Protein AF-A0A1Z4RXW1-F1 (afdb_monomer_lite)

pLDDT: mean 80.0, std 15.65, range [35.19, 96.5]

Foldseek 3Di:
DADQDDLVLLVVVLVVDPDWDALVRSCVVRVHDSVNSVVSLVVCPPQWDADPRNTIHGDHDPCLQPVDDPQDPVLLVLLVVLLVQLVVLVVVCVVCPPPSLQCSLLSNLVSLCCCQVVVSCSVPDSDSQVVCCVSPVDHPVSNVLSVLQNVLQVLLVVCCVVVVPPDGGRDSLLRNLLSPDDSVCSNVLLVVQCVVVVNDRHDSVSSNVSSVVVVVPPDPDPDPDPDFDWDQDPPPGTDGDDDDPPVRVVVLVVQCVVVVPPDSVVSVVVVVVVVVVVVD

Radius of gyration: 29.18 Å; chains: 1; bounding box: 85×45×70 Å

Structure (mmCIF, N/CA/C/O backbone):
data_AF-A0A1Z4RXW1-F1
#
_entry.id   AF-A0A1Z4RXW1-F1
#
loop_
_atom_site.group_PDB
_atom_site.id
_atom_site.type_symbol
_atom_site.label_atom_id
_atom_site.label_alt_id
_atom_site.label_comp_id
_atom_site.label_asym_id
_atom_site.label_entity_id
_atom_site.label_seq_id
_atom_site.pdbx_PDB_ins_code
_atom_site.Cartn_x
_atom_site.Cartn_y
_atom_site.Cartn_z
_atom_site.occupancy
_atom_site.B_iso_or_equiv
_atom_site.auth_seq_id
_atom_site.auth_comp_id
_atom_site.auth_asym_id
_atom_site.auth_atom_id
_atom_site.pdbx_PDB_model_num
ATOM 1 N N . MET A 1 1 ? 23.850 -4.719 -43.482 1.00 44.78 1 MET A N 1
ATOM 2 C CA . MET A 1 1 ? 23.608 -3.503 -42.685 1.00 44.78 1 MET A CA 1
ATOM 3 C C . MET A 1 1 ? 22.764 -3.967 -41.513 1.00 44.78 1 MET A C 1
ATOM 5 O O . MET A 1 1 ? 21.667 -4.429 -41.771 1.00 44.78 1 MET A O 1
ATOM 9 N N . ASN A 1 2 ? 23.298 -4.014 -40.289 1.00 48.56 2 ASN A N 1
ATOM 10 C CA . ASN A 1 2 ? 22.475 -4.364 -39.126 1.00 48.56 2 ASN A CA 1
ATOM 11 C C . ASN A 1 2 ? 21.703 -3.109 -38.731 1.00 48.56 2 ASN A C 1
ATOM 13 O O . ASN A 1 2 ? 22.268 -2.206 -38.116 1.00 48.56 2 ASN A O 1
ATOM 17 N N . THR A 1 3 ? 20.456 -3.029 -39.173 1.00 56.97 3 THR A N 1
ATOM 18 C CA . THR A 1 3 ? 19.519 -1.994 -38.750 1.00 56.97 3 THR A CA 1
ATOM 19 C C . THR A 1 3 ? 19.153 -2.294 -37.301 1.00 56.97 3 THR A C 1
ATOM 21 O O . THR A 1 3 ? 18.525 -3.312 -37.026 1.00 56.97 3 THR A O 1
ATOM 24 N N . ILE A 1 4 ? 19.621 -1.463 -36.367 1.00 76.06 4 ILE A N 1
ATOM 25 C CA . ILE A 1 4 ? 19.270 -1.605 -34.952 1.00 76.06 4 ILE A CA 1
ATOM 26 C C . ILE A 1 4 ? 17.819 -1.161 -34.802 1.00 76.06 4 ILE A C 1
ATOM 28 O O . ILE A 1 4 ? 17.530 0.021 -34.987 1.00 76.06 4 ILE A O 1
ATOM 32 N N . ILE A 1 5 ? 16.928 -2.094 -34.476 1.00 84.88 5 ILE A N 1
ATOM 33 C CA . ILE A 1 5 ? 15.503 -1.799 -34.293 1.00 84.88 5 ILE A CA 1
ATOM 34 C C . ILE A 1 5 ? 15.234 -1.264 -32.885 1.00 84.88 5 ILE A C 1
ATOM 36 O O . ILE A 1 5 ? 15.769 -1.752 -31.882 1.00 84.88 5 ILE A O 1
ATOM 40 N N . SER A 1 6 ? 14.402 -0.234 -32.812 1.00 82.56 6 SER A N 1
ATOM 41 C CA . SER A 1 6 ? 13.919 0.362 -31.573 1.00 82.56 6 SER A CA 1
ATOM 42 C C . SER A 1 6 ? 12.861 -0.517 -30.905 1.00 82.56 6 SER A C 1
ATOM 44 O O . SER A 1 6 ? 12.219 -1.373 -31.519 1.00 82.56 6 SER A O 1
ATOM 46 N N . ILE A 1 7 ? 12.666 -0.299 -29.607 1.00 82.00 7 ILE A N 1
ATOM 47 C CA . ILE A 1 7 ? 11.621 -0.986 -28.847 1.00 82.00 7 ILE A CA 1
ATOM 48 C C . ILE A 1 7 ? 10.217 -0.515 -29.279 1.00 82.00 7 ILE A C 1
ATOM 50 O O . ILE A 1 7 ? 9.267 -1.300 -29.246 1.00 82.00 7 ILE A O 1
ATOM 54 N N . GLU A 1 8 ? 10.100 0.729 -29.753 1.00 80.12 8 GLU A N 1
ATOM 55 C CA . GLU A 1 8 ? 8.880 1.321 -30.308 1.00 80.12 8 GLU A CA 1
ATOM 56 C C . GLU A 1 8 ? 8.436 0.628 -31.589 1.00 80.12 8 GLU A C 1
ATOM 58 O O . GLU A 1 8 ? 7.252 0.339 -31.734 1.00 80.12 8 GLU A O 1
ATOM 63 N N . GLU A 1 9 ? 9.367 0.324 -32.495 1.00 85.31 9 GLU A N 1
ATOM 64 C CA . GLU A 1 9 ? 9.052 -0.381 -33.741 1.00 85.31 9 GLU A CA 1
ATOM 65 C C . GLU A 1 9 ? 8.467 -1.766 -33.452 1.00 85.31 9 GLU A C 1
ATOM 67 O O . GLU A 1 9 ? 7.434 -2.130 -34.011 1.00 85.31 9 GLU A O 1
ATOM 72 N N . VAL A 1 10 ? 9.054 -2.510 -32.508 1.00 87.62 10 VAL A N 1
ATOM 73 C CA . VAL A 1 10 ? 8.530 -3.822 -32.088 1.00 87.62 10 VAL A CA 1
ATOM 74 C C . VAL A 1 10 ? 7.140 -3.695 -31.470 1.00 87.62 10 VAL A C 1
ATOM 76 O O . VAL A 1 10 ? 6.256 -4.502 -31.759 1.00 87.62 10 VAL A O 1
ATOM 79 N N . TYR A 1 11 ? 6.921 -2.679 -30.634 1.00 85.19 11 TYR A N 1
ATOM 80 C CA . TYR A 1 11 ? 5.612 -2.443 -30.040 1.00 85.19 11 TYR A CA 1
ATOM 81 C C . TYR A 1 11 ? 4.560 -2.050 -31.080 1.00 85.19 11 TYR A C 1
ATOM 83 O O . TYR A 1 11 ? 3.466 -2.603 -31.055 1.00 85.19 11 TYR A O 1
ATOM 91 N N . GLN A 1 12 ? 4.870 -1.131 -31.998 1.00 85.12 12 GLN A N 1
ATOM 92 C CA . GLN A 1 12 ? 3.932 -0.705 -33.038 1.00 85.12 12 GLN A CA 1
ATOM 93 C C . GLN A 1 12 ? 3.524 -1.871 -33.935 1.00 85.12 12 GLN A C 1
ATOM 95 O O . GLN A 1 12 ? 2.351 -1.986 -34.281 1.00 85.12 12 GLN A O 1
ATOM 100 N N . GLN A 1 13 ? 4.459 -2.768 -34.265 1.00 90.12 13 GLN A N 1
ATOM 101 C CA . GLN A 1 13 ? 4.115 -3.989 -34.992 1.00 90.12 13 GLN A CA 1
ATOM 102 C C . GLN A 1 13 ? 3.172 -4.868 -34.175 1.00 90.12 13 GLN A C 1
ATOM 104 O O . GLN A 1 13 ? 2.115 -5.261 -34.657 1.00 90.12 13 GLN A O 1
ATOM 109 N N . LEU A 1 14 ? 3.480 -5.111 -32.901 1.00 88.50 14 LEU A N 1
ATOM 110 C CA . LEU A 1 14 ? 2.578 -5.863 -32.032 1.00 88.50 14 LEU A CA 1
ATOM 111 C C . LEU A 1 14 ? 1.201 -5.203 -31.872 1.00 88.50 14 LEU A C 1
ATOM 113 O O . LEU A 1 14 ? 0.230 -5.911 -31.634 1.00 88.50 14 LEU A O 1
ATOM 117 N N . GLU A 1 15 ? 1.095 -3.877 -31.973 1.00 85.75 15 GLU A N 1
ATOM 118 C CA . GLU A 1 15 ? -0.171 -3.141 -31.838 1.00 85.75 15 GLU A CA 1
ATOM 119 C C . GLU A 1 15 ? -1.063 -3.328 -33.069 1.00 85.75 15 GLU A C 1
ATOM 121 O O . GLU A 1 15 ? -2.287 -3.402 -32.954 1.00 85.75 15 GLU A O 1
ATOM 126 N N . GLN A 1 16 ? -0.448 -3.475 -34.243 1.00 85.75 16 GLN A N 1
ATOM 127 C CA . GLN A 1 16 ? -1.143 -3.787 -35.492 1.00 85.75 16 GLN A CA 1
ATOM 128 C C . GLN A 1 16 ? -1.672 -5.232 -35.519 1.00 85.75 16 GLN A C 1
ATOM 130 O O . GLN A 1 16 ? -2.650 -5.520 -36.214 1.00 85.75 16 GLN A O 1
ATOM 135 N N . HIS A 1 17 ? -1.084 -6.134 -34.727 1.00 84.00 17 HIS A N 1
ATOM 136 C CA . HIS A 1 17 ? -1.502 -7.530 -34.615 1.00 84.00 17 HIS A CA 1
ATOM 137 C C . HIS A 1 17 ? -2.385 -7.771 -33.377 1.00 84.00 17 HIS A C 1
ATOM 139 O O . HIS A 1 17 ? -1.935 -7.784 -32.237 1.00 84.00 17 HIS A O 1
ATOM 145 N N . SER A 1 18 ? -3.673 -8.055 -33.597 1.00 72.62 18 SER A N 1
ATOM 146 C CA . SER A 1 18 ? -4.617 -8.375 -32.506 1.00 72.62 18 SER A CA 1
ATOM 147 C C . SER A 1 18 ? -4.444 -9.785 -31.908 1.00 72.62 18 SER A C 1
ATOM 149 O O . SER A 1 18 ? -5.009 -10.087 -30.852 1.00 72.62 18 SER A O 1
ATOM 151 N N . SER A 1 19 ? -3.658 -10.651 -32.556 1.00 86.88 19 SER A N 1
ATOM 152 C CA . SER A 1 19 ? -3.374 -12.037 -32.159 1.00 86.88 19 SER A CA 1
ATOM 153 C C . SER A 1 19 ? -1.891 -12.262 -31.838 1.00 86.88 19 SER A C 1
ATOM 155 O O . SER A 1 19 ? -1.062 -11.376 -32.016 1.00 86.88 19 SER A O 1
ATOM 157 N N . TYR A 1 20 ? -1.555 -13.458 -31.345 1.00 91.44 20 TYR A N 1
ATOM 158 C CA . TYR A 1 20 ? -0.163 -13.883 -31.168 1.00 91.44 20 TYR A CA 1
ATOM 159 C C . TYR A 1 20 ? 0.587 -13.885 -32.509 1.00 91.44 20 TYR A C 1
ATOM 161 O O . TYR A 1 20 ? 0.022 -14.296 -33.521 1.00 91.44 20 TYR A O 1
ATOM 169 N N . ILE A 1 21 ? 1.841 -13.430 -32.490 1.00 93.00 21 ILE A N 1
ATOM 170 C CA . ILE A 1 21 ? 2.765 -13.425 -33.629 1.00 93.00 21 ILE A CA 1
ATOM 171 C C . ILE A 1 21 ? 4.079 -14.106 -33.234 1.00 93.00 21 ILE A C 1
ATOM 173 O O . ILE A 1 21 ? 4.579 -13.930 -32.118 1.00 93.00 21 ILE A O 1
ATOM 177 N N . SER A 1 22 ? 4.644 -14.915 -34.127 1.00 93.31 22 SER A N 1
ATOM 178 C CA . SER A 1 22 ? 5.902 -15.612 -33.840 1.00 93.31 22 SER A CA 1
ATOM 179 C C . SER A 1 22 ? 7.095 -14.649 -33.864 1.00 93.31 22 SER A C 1
ATOM 181 O O . SER A 1 22 ? 7.122 -13.672 -34.614 1.00 93.31 22 SER A O 1
ATOM 183 N N . VAL A 1 23 ? 8.134 -14.934 -33.072 1.00 91.94 23 VAL A N 1
ATOM 184 C CA . VAL A 1 23 ? 9.341 -14.087 -33.046 1.00 91.94 23 VAL A CA 1
ATOM 185 C C . VAL A 1 23 ? 10.082 -14.051 -34.389 1.00 91.94 23 VAL A C 1
ATOM 187 O O . VAL A 1 23 ? 10.738 -13.064 -34.713 1.00 91.94 23 VAL A O 1
ATOM 190 N N . VAL A 1 24 ? 9.970 -15.123 -35.180 1.00 91.88 24 VAL A N 1
ATOM 191 C CA . VAL A 1 24 ? 10.566 -15.220 -36.519 1.00 91.88 24 VAL A CA 1
ATOM 192 C C . VAL A 1 24 ? 9.815 -14.326 -37.501 1.00 91.88 24 VAL A C 1
ATOM 194 O O . VAL A 1 24 ? 10.441 -13.621 -38.283 1.00 91.88 24 VAL A O 1
ATOM 197 N N . GLU A 1 25 ? 8.486 -14.305 -37.423 1.00 91.50 25 GLU A N 1
ATOM 198 C CA . GLU A 1 25 ? 7.648 -13.439 -38.252 1.00 91.50 25 GLU A CA 1
ATOM 199 C C . GLU A 1 25 ? 7.877 -11.958 -37.928 1.00 91.50 25 GLU A C 1
ATOM 201 O O . GLU A 1 25 ? 8.097 -11.164 -38.838 1.00 91.50 25 GLU A O 1
ATOM 206 N N . LEU A 1 26 ? 7.970 -11.599 -36.641 1.00 91.31 26 LEU A N 1
ATOM 207 C CA . LEU A 1 26 ? 8.378 -10.251 -36.226 1.00 91.31 26 LEU A CA 1
ATOM 208 C C . LEU A 1 26 ? 9.762 -9.869 -36.767 1.00 91.31 26 LEU A C 1
ATOM 210 O O . LEU A 1 26 ? 9.945 -8.750 -37.236 1.00 91.31 26 LEU A O 1
ATOM 214 N N . ALA A 1 27 ? 10.729 -10.789 -36.726 1.00 92.19 27 ALA A N 1
ATOM 215 C CA . ALA A 1 27 ? 12.068 -10.555 -37.262 1.00 92.19 27 ALA A CA 1
ATOM 216 C C . ALA A 1 27 ? 12.062 -10.318 -38.779 1.00 92.19 27 ALA A C 1
ATOM 218 O O . ALA A 1 27 ? 12.801 -9.465 -39.266 1.00 92.19 27 ALA A O 1
ATOM 219 N N . MET A 1 28 ? 11.203 -11.030 -39.516 1.00 91.75 28 MET A N 1
ATOM 220 C CA . MET A 1 28 ? 11.027 -10.828 -40.955 1.00 91.75 28 MET A CA 1
ATOM 221 C C . MET A 1 28 ? 10.384 -9.476 -41.277 1.00 91.75 28 MET A C 1
ATOM 223 O O . MET A 1 28 ? 10.859 -8.796 -42.179 1.00 91.75 28 MET A O 1
ATOM 227 N N . ILE A 1 29 ? 9.339 -9.079 -40.542 1.00 91.56 29 ILE A N 1
ATOM 228 C CA . ILE A 1 29 ? 8.635 -7.800 -40.750 1.00 91.56 29 ILE A CA 1
ATOM 229 C C . ILE A 1 29 ? 9.547 -6.608 -40.444 1.00 91.56 29 ILE A C 1
ATOM 231 O O . ILE A 1 29 ? 9.543 -5.619 -41.168 1.00 91.56 29 ILE A O 1
ATOM 235 N N . LEU A 1 30 ? 10.326 -6.706 -39.367 1.00 90.00 30 LEU A N 1
ATOM 236 C CA . LEU A 1 30 ? 11.207 -5.639 -38.892 1.00 90.00 30 LEU A CA 1
ATOM 237 C C . LEU A 1 30 ? 12.584 -5.632 -39.570 1.00 90.00 30 LEU A C 1
ATOM 239 O O . LEU A 1 30 ? 13.435 -4.832 -39.193 1.00 90.00 30 LEU A O 1
ATOM 243 N N . GLU A 1 31 ? 12.820 -6.542 -40.522 1.00 91.75 31 GLU A N 1
ATOM 244 C CA . GLU A 1 31 ? 14.108 -6.726 -41.203 1.00 91.75 31 GLU A CA 1
ATOM 245 C C . GLU A 1 31 ? 15.303 -6.814 -40.226 1.00 91.75 31 GLU A C 1
ATOM 247 O O . GLU A 1 31 ? 16.395 -6.299 -40.478 1.00 91.75 31 GLU A O 1
ATOM 252 N N . ALA A 1 32 ? 15.095 -7.486 -39.089 1.00 89.62 32 ALA A N 1
ATOM 253 C CA . ALA A 1 32 ? 16.036 -7.554 -37.975 1.00 89.62 32 ALA A CA 1
ATOM 254 C C . ALA A 1 32 ? 16.386 -8.998 -37.598 1.00 89.62 32 ALA A C 1
ATOM 256 O O . ALA A 1 32 ? 15.739 -9.963 -38.005 1.00 89.62 32 ALA A O 1
ATOM 257 N N . SER A 1 33 ? 17.429 -9.177 -36.784 1.00 91.06 33 SER A N 1
ATOM 258 C CA . SER A 1 33 ? 17.781 -10.514 -36.297 1.00 91.06 33 SER A CA 1
ATOM 259 C C . SER A 1 33 ? 16.802 -10.999 -35.218 1.00 91.06 33 SER A C 1
ATOM 261 O O . SER A 1 33 ? 16.355 -10.226 -34.372 1.00 91.06 33 SER A O 1
ATOM 263 N N . VAL A 1 34 ? 16.523 -12.309 -35.179 1.00 90.31 34 VAL A N 1
ATOM 264 C CA . VAL A 1 34 ? 15.667 -12.926 -34.139 1.00 90.31 34 VAL A CA 1
ATOM 265 C C . VAL A 1 34 ? 16.189 -12.627 -32.730 1.00 90.31 34 VAL A C 1
ATOM 267 O O . VAL A 1 34 ? 15.409 -12.384 -31.812 1.00 90.31 34 VAL A O 1
ATOM 270 N N . SER A 1 35 ? 17.512 -12.621 -32.555 1.00 86.56 35 SER A N 1
ATOM 271 C CA . SER A 1 35 ? 18.161 -12.293 -31.283 1.00 86.56 35 SER A CA 1
ATOM 272 C C . SER A 1 35 ? 17.857 -10.865 -30.836 1.00 86.56 35 SER A C 1
ATOM 274 O O . SER A 1 35 ? 17.560 -10.636 -29.666 1.00 86.56 35 SER A O 1
ATOM 276 N N . GLU A 1 36 ? 17.889 -9.918 -31.770 1.00 85.69 36 GLU A N 1
ATOM 277 C CA . GLU A 1 36 ? 17.615 -8.511 -31.501 1.00 85.69 36 GLU A CA 1
ATOM 278 C C . GLU A 1 36 ? 16.136 -8.272 -31.196 1.00 85.69 36 GLU A C 1
ATOM 280 O O . GLU A 1 36 ? 15.809 -7.624 -30.206 1.00 85.69 36 GLU A O 1
ATOM 285 N N . VAL A 1 37 ? 15.231 -8.902 -31.944 1.00 89.69 37 VAL A N 1
ATOM 286 C CA . VAL A 1 37 ? 13.786 -8.850 -31.674 1.00 89.69 37 VAL A CA 1
ATOM 287 C C . VAL A 1 37 ? 13.473 -9.441 -30.296 1.00 89.69 37 VAL A C 1
ATOM 289 O O . VAL A 1 37 ? 12.742 -8.834 -29.518 1.00 89.69 37 VAL A O 1
ATOM 292 N N . ARG A 1 38 ? 14.079 -10.582 -29.931 1.00 89.19 38 ARG A N 1
ATOM 293 C CA . ARG A 1 38 ? 13.947 -11.165 -28.581 1.00 89.19 38 ARG A CA 1
ATOM 294 C C . ARG A 1 38 ? 14.443 -10.226 -27.494 1.00 89.19 38 ARG A C 1
ATOM 296 O O . ARG A 1 38 ? 13.811 -10.131 -26.445 1.00 89.19 38 ARG A O 1
ATOM 303 N N . GLN A 1 39 ? 15.565 -9.551 -27.726 1.00 83.19 39 GLN A N 1
ATOM 304 C CA . GLN A 1 39 ? 16.079 -8.570 -26.785 1.00 83.19 39 GLN A CA 1
ATOM 305 C C . GLN A 1 39 ? 15.052 -7.451 -26.560 1.00 83.19 39 GLN A C 1
ATOM 307 O O . GLN A 1 39 ? 14.695 -7.187 -25.413 1.00 83.19 39 GLN A O 1
ATOM 312 N N . ARG A 1 40 ? 14.498 -6.865 -27.628 1.00 87.06 40 ARG A N 1
ATOM 313 C CA . ARG A 1 40 ? 13.482 -5.803 -27.521 1.00 87.06 40 ARG A CA 1
ATOM 314 C C . ARG A 1 40 ? 12.169 -6.284 -26.902 1.00 87.06 40 ARG A C 1
ATOM 316 O O . ARG A 1 40 ? 11.601 -5.585 -26.070 1.00 87.06 40 ARG A O 1
ATOM 323 N N . LEU A 1 41 ? 11.715 -7.497 -27.220 1.00 86.50 41 LEU A N 1
ATOM 324 C CA . LEU A 1 41 ? 10.546 -8.124 -26.585 1.00 86.50 41 LEU A CA 1
ATOM 325 C C . LEU A 1 41 ? 10.746 -8.322 -25.075 1.00 86.50 41 LEU A C 1
ATOM 327 O O . LEU A 1 41 ? 9.840 -8.054 -24.289 1.00 86.50 41 LEU A O 1
ATOM 331 N N . ASN A 1 42 ? 11.944 -8.727 -24.648 1.00 82.12 42 ASN A N 1
ATOM 332 C CA . ASN A 1 42 ? 12.276 -8.809 -23.225 1.00 82.12 42 ASN A CA 1
ATOM 333 C C . ASN A 1 42 ? 12.319 -7.417 -22.578 1.00 82.12 42 ASN A C 1
ATOM 335 O O . ASN A 1 42 ? 11.844 -7.243 -21.456 1.00 82.12 42 ASN A O 1
ATOM 339 N N . GLU A 1 43 ? 12.835 -6.412 -23.290 1.00 77.88 43 GLU A N 1
ATOM 340 C CA . GLU A 1 43 ? 12.820 -5.022 -22.836 1.00 77.88 43 GLU A CA 1
ATOM 341 C C . GLU A 1 43 ? 11.384 -4.470 -22.701 1.00 77.88 43 GLU A C 1
ATOM 343 O O . GLU A 1 43 ? 11.152 -3.631 -21.826 1.00 77.88 43 GLU A O 1
ATOM 348 N N . LEU A 1 44 ? 10.416 -4.943 -23.499 1.00 77.88 44 LEU A N 1
ATOM 349 C CA . LEU A 1 44 ? 8.993 -4.575 -23.386 1.00 77.88 44 LEU A CA 1
ATOM 350 C C . LEU A 1 44 ? 8.341 -5.103 -22.097 1.00 77.88 44 LEU A C 1
ATOM 352 O O . LEU A 1 44 ? 7.338 -4.546 -21.636 1.00 77.88 44 LEU A O 1
ATOM 356 N N . GLY A 1 45 ? 8.922 -6.132 -21.476 1.00 79.25 45 GLY A N 1
ATOM 357 C CA . GLY A 1 45 ? 8.524 -6.645 -20.167 1.00 79.25 45 GLY A CA 1
ATOM 358 C C . GLY A 1 45 ? 7.029 -6.960 -20.085 1.00 79.25 45 GLY A C 1
ATOM 359 O O . GLY A 1 45 ? 6.496 -7.722 -20.882 1.00 79.25 45 GLY A O 1
ATOM 360 N N . ASN A 1 46 ? 6.331 -6.338 -19.131 1.00 73.69 46 ASN A N 1
ATOM 361 C CA . ASN A 1 46 ? 4.907 -6.592 -18.878 1.00 73.69 46 ASN A CA 1
ATOM 362 C C . ASN A 1 46 ? 3.964 -6.077 -19.980 1.00 73.69 46 ASN A C 1
ATOM 364 O O . ASN A 1 46 ? 2.763 -6.343 -19.910 1.00 73.69 46 ASN A O 1
ATOM 368 N N . CYS A 1 47 ? 4.464 -5.325 -20.967 1.00 74.56 47 CYS A N 1
ATOM 369 C CA . CYS A 1 47 ? 3.644 -4.902 -22.101 1.00 74.56 47 CYS A CA 1
ATOM 370 C C . CYS A 1 47 ? 3.302 -6.095 -22.998 1.00 74.56 47 CYS A C 1
ATOM 372 O O . CYS A 1 47 ? 2.255 -6.097 -23.636 1.00 74.56 47 CYS A O 1
ATOM 374 N N . VAL A 1 48 ? 4.136 -7.136 -23.007 1.00 85.88 48 VAL A N 1
ATOM 375 C CA . VAL A 1 48 ? 3.979 -8.305 -23.873 1.00 85.88 48 VAL A CA 1
ATOM 376 C C . VAL A 1 48 ? 3.807 -9.584 -23.059 1.00 85.88 48 VAL A C 1
ATOM 378 O O . VAL A 1 48 ? 4.226 -9.685 -21.908 1.00 85.88 48 VAL A O 1
ATOM 381 N N . THR A 1 49 ? 3.172 -10.592 -23.649 1.00 90.38 49 THR A N 1
ATOM 382 C CA . THR A 1 49 ? 3.120 -11.946 -23.085 1.00 90.38 49 THR A CA 1
ATOM 383 C C . THR A 1 49 ? 3.566 -12.962 -24.118 1.00 90.38 49 THR A C 1
ATOM 385 O O . THR A 1 49 ? 3.305 -12.781 -25.307 1.00 90.38 49 THR A O 1
ATOM 388 N N . ARG A 1 50 ? 4.198 -14.037 -23.644 1.00 93.25 50 ARG A N 1
ATOM 389 C CA . ARG A 1 50 ? 4.688 -15.151 -24.454 1.00 93.25 50 ARG A CA 1
ATOM 390 C C . ARG A 1 50 ? 3.883 -16.415 -24.161 1.00 93.25 50 ARG A C 1
ATOM 392 O O . ARG A 1 50 ? 3.660 -16.726 -22.991 1.00 93.25 50 ARG A O 1
ATOM 399 N N . ASN A 1 51 ? 3.465 -17.137 -25.197 1.00 89.75 51 ASN A N 1
ATOM 400 C CA . ASN A 1 51 ? 2.808 -18.440 -25.056 1.00 89.75 51 ASN A CA 1
ATOM 401 C C . ASN A 1 51 ? 3.805 -19.620 -25.131 1.00 89.75 51 ASN A C 1
ATOM 403 O O . ASN A 1 51 ? 5.022 -19.433 -25.158 1.00 89.75 51 ASN A O 1
ATOM 407 N N . GLU A 1 52 ? 3.288 -20.850 -25.141 1.00 87.75 52 GLU A N 1
ATOM 408 C CA . GLU A 1 52 ? 4.092 -22.082 -25.193 1.00 87.75 52 GLU A CA 1
ATOM 409 C C . GLU A 1 52 ? 4.797 -22.304 -26.544 1.00 87.75 52 GLU A C 1
ATOM 411 O O . GLU A 1 52 ? 5.780 -23.039 -26.603 1.00 87.75 52 GLU A O 1
ATOM 416 N N . HIS A 1 53 ? 4.348 -21.631 -27.607 1.00 87.19 53 HIS A N 1
ATOM 417 C CA . HIS A 1 53 ? 4.879 -21.747 -28.969 1.00 87.19 53 HIS A CA 1
ATOM 418 C C . HIS A 1 53 ? 5.899 -20.644 -29.317 1.00 87.19 53 HIS A C 1
ATOM 420 O O . HIS A 1 53 ? 6.241 -20.470 -30.482 1.00 87.19 53 HIS A O 1
ATOM 426 N N . ASP A 1 54 ? 6.405 -19.908 -28.317 1.00 87.00 54 ASP A N 1
ATOM 427 C CA . ASP A 1 54 ? 7.305 -18.750 -28.494 1.00 87.00 54 ASP A CA 1
ATOM 428 C C . ASP A 1 54 ? 6.692 -17.617 -29.341 1.00 87.00 54 ASP A C 1
ATOM 430 O O . ASP A 1 54 ? 7.389 -16.845 -30.004 1.00 87.00 54 ASP A O 1
ATOM 434 N N . GLU A 1 55 ? 5.367 -17.498 -29.287 1.00 92.69 55 GLU A N 1
ATOM 435 C CA . GLU A 1 55 ? 4.625 -16.411 -29.906 1.00 92.69 55 GLU A CA 1
ATOM 436 C C . GLU A 1 55 ? 4.306 -15.341 -28.866 1.00 92.69 55 GLU A C 1
ATOM 438 O O . GLU A 1 55 ? 4.050 -15.620 -27.687 1.00 92.69 55 GLU A O 1
ATOM 443 N N . TRP A 1 56 ? 4.297 -14.098 -29.326 1.00 92.88 56 TRP A N 1
ATOM 444 C CA . TRP A 1 56 ? 4.198 -12.909 -28.502 1.00 92.88 56 TRP A CA 1
ATOM 445 C C . TRP A 1 56 ? 2.952 -12.120 -28.881 1.00 92.88 56 TRP A C 1
ATOM 447 O O . TRP A 1 56 ? 2.558 -12.084 -30.041 1.00 92.88 56 TRP A O 1
ATOM 457 N N . ARG A 1 57 ? 2.312 -11.484 -27.903 1.00 90.94 57 ARG A N 1
ATOM 458 C CA . ARG A 1 57 ? 1.250 -10.501 -28.155 1.00 90.94 57 ARG A CA 1
ATOM 459 C C . ARG A 1 57 ? 1.320 -9.359 -27.162 1.00 90.94 57 ARG A C 1
ATOM 461 O O . ARG A 1 57 ? 1.834 -9.532 -26.051 1.00 90.94 57 ARG A O 1
ATOM 468 N N . LEU A 1 58 ? 0.709 -8.241 -27.527 1.00 87.25 58 LEU A N 1
ATOM 469 C CA . LEU A 1 58 ? 0.480 -7.129 -26.618 1.00 87.25 58 LEU A CA 1
ATOM 470 C C . LEU A 1 58 ? -0.589 -7.454 -25.569 1.00 87.25 58 LEU A C 1
ATOM 472 O O . LEU A 1 58 ? -1.644 -8.011 -25.869 1.00 87.25 58 LEU A O 1
ATOM 476 N N . VAL A 1 59 ? -0.300 -7.106 -24.315 1.00 84.00 59 VAL A N 1
ATOM 477 C CA . VAL A 1 59 ? -1.216 -7.235 -23.164 1.00 84.00 59 VAL A CA 1
ATOM 478 C C . VAL A 1 59 ? -1.308 -5.934 -22.362 1.00 84.00 59 VAL A C 1
ATOM 480 O O . VAL A 1 59 ? -2.256 -5.746 -21.602 1.00 84.00 59 VAL A O 1
ATOM 483 N N . GLY A 1 60 ? -0.357 -5.015 -22.536 1.00 67.50 60 GLY A N 1
ATOM 484 C CA . GLY A 1 60 ? -0.329 -3.721 -21.859 1.00 67.50 60 GLY A CA 1
ATOM 485 C C . GLY A 1 60 ? 0.138 -2.602 -22.783 1.00 67.50 60 GLY A C 1
ATOM 486 O O . GLY A 1 60 ? 0.811 -2.849 -23.772 1.00 67.50 60 GLY A O 1
ATOM 487 N N . CYS A 1 61 ? -0.224 -1.365 -22.456 1.00 59.47 61 CYS A N 1
ATOM 488 C CA . CYS A 1 61 ? 0.119 -0.197 -23.264 1.00 59.47 61 CYS A CA 1
ATOM 489 C C . CYS A 1 61 ? 1.584 0.251 -23.049 1.00 59.47 61 CYS A C 1
ATOM 491 O O . CYS A 1 61 ? 2.035 0.285 -21.900 1.00 59.47 61 CYS A O 1
ATOM 493 N N . LEU A 1 62 ? 2.294 0.673 -24.112 1.00 56.31 62 LEU A N 1
ATOM 494 C CA . LEU A 1 62 ? 3.687 1.187 -24.072 1.00 56.31 62 LEU A CA 1
ATOM 495 C C . LEU A 1 62 ? 3.850 2.484 -23.266 1.00 56.31 62 LEU A C 1
ATOM 497 O O . LEU A 1 62 ? 4.966 2.963 -23.068 1.00 56.31 62 LEU A O 1
ATOM 501 N N . VAL A 1 63 ? 2.748 3.046 -22.765 1.00 51.28 63 VAL A N 1
ATOM 502 C CA . VAL A 1 63 ? 2.693 4.273 -21.952 1.00 51.28 63 VAL A CA 1
ATOM 503 C C . VAL A 1 63 ? 3.621 4.229 -20.722 1.00 51.28 63 VAL A C 1
ATOM 505 O O . VAL A 1 63 ? 3.909 5.261 -20.128 1.00 51.28 63 VAL A O 1
ATOM 508 N N . GLN A 1 64 ? 4.156 3.069 -20.323 1.00 49.94 64 GLN A N 1
ATOM 509 C CA . GLN A 1 64 ? 5.063 2.984 -19.173 1.00 49.94 64 GLN A CA 1
ATOM 510 C C . GLN A 1 64 ? 6.556 3.185 -19.465 1.00 49.94 64 GLN A C 1
ATOM 512 O O . GLN A 1 64 ? 7.268 3.461 -18.505 1.00 49.94 64 GLN A O 1
ATOM 517 N N . LYS A 1 65 ? 7.050 3.080 -20.709 1.00 47.03 65 LYS A N 1
ATOM 518 C CA . LYS A 1 65 ? 8.506 3.166 -20.975 1.00 47.03 65 LYS A CA 1
ATOM 519 C C . LYS A 1 65 ? 8.958 4.407 -21.761 1.00 47.03 65 LYS A C 1
ATOM 521 O O . LYS A 1 65 ? 10.078 4.846 -21.537 1.00 47.03 65 LYS A O 1
ATOM 526 N N . LEU A 1 66 ? 8.099 5.008 -22.594 1.00 44.75 66 LEU A N 1
ATOM 527 C CA . LEU A 1 66 ? 8.434 6.222 -23.370 1.00 44.75 66 LEU A CA 1
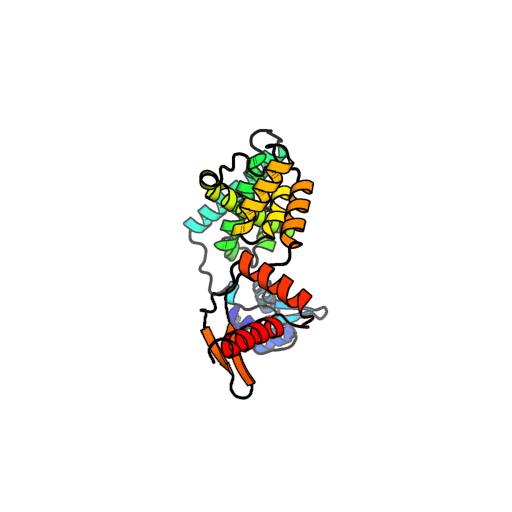ATOM 528 C C . LEU A 1 66 ? 8.067 7.551 -22.714 1.00 44.75 66 LEU A C 1
ATOM 530 O O . LEU A 1 66 ? 8.738 8.545 -22.961 1.00 44.75 66 LEU A O 1
ATOM 534 N N . GLU A 1 67 ? 7.000 7.609 -21.916 1.00 51.22 67 GLU A N 1
ATOM 535 C CA . GLU A 1 67 ? 6.544 8.881 -21.324 1.00 51.22 67 GLU A CA 1
ATOM 536 C C . GLU A 1 67 ? 7.241 9.219 -20.001 1.00 51.22 67 GLU A C 1
ATOM 538 O O . GLU A 1 67 ? 7.080 10.311 -19.455 1.00 51.22 67 GLU A O 1
ATOM 543 N N . LEU A 1 68 ? 8.007 8.281 -19.451 1.00 58.44 68 LEU A N 1
ATOM 544 C CA . LEU A 1 68 ? 8.715 8.476 -18.200 1.00 58.44 68 LEU A CA 1
ATOM 545 C C . LEU A 1 68 ? 10.152 8.880 -18.499 1.00 58.44 68 LEU A C 1
ATOM 547 O O . LEU A 1 68 ? 10.982 8.037 -18.828 1.00 58.44 68 LEU A O 1
ATOM 551 N N . SER A 1 69 ? 10.438 10.174 -18.340 1.00 65.56 69 SER A N 1
ATOM 552 C CA . SER A 1 69 ? 11.807 10.683 -18.346 1.00 65.56 69 SER A CA 1
ATOM 553 C C . SER A 1 69 ? 12.697 9.838 -17.423 1.00 65.56 69 SER A C 1
ATOM 555 O O . SER A 1 69 ? 12.224 9.405 -16.354 1.00 65.56 69 SER A O 1
ATOM 557 N N . PRO A 1 70 ? 13.977 9.635 -17.790 1.00 77.25 70 PRO A N 1
ATOM 558 C CA . PRO A 1 70 ? 14.949 9.051 -16.872 1.00 77.25 70 PRO A CA 1
ATOM 559 C C . PRO A 1 70 ? 14.914 9.800 -15.535 1.00 77.25 70 PRO A C 1
ATOM 561 O O . PRO A 1 70 ? 14.566 10.985 -15.478 1.00 77.25 70 PRO A O 1
ATOM 564 N N . LEU A 1 71 ? 15.183 9.081 -14.451 1.00 80.44 71 LEU A N 1
ATOM 565 C CA . LEU A 1 71 ? 15.257 9.644 -13.111 1.00 80.44 71 LEU A CA 1
ATOM 566 C C . LEU A 1 71 ? 16.339 10.720 -13.099 1.00 80.44 71 LEU A C 1
ATOM 568 O O . LEU A 1 71 ? 17.472 10.501 -13.529 1.00 80.44 71 LEU A O 1
ATOM 572 N N . SER A 1 72 ? 15.990 11.905 -12.604 1.00 87.75 72 SER A N 1
ATOM 573 C CA . SER A 1 72 ? 17.002 12.917 -12.327 1.00 87.75 72 SER A CA 1
ATOM 574 C C . SER A 1 72 ? 17.913 12.446 -11.187 1.00 87.75 72 SER A C 1
ATOM 576 O O . SER A 1 72 ? 17.536 11.593 -10.382 1.00 87.75 72 SER A O 1
ATOM 578 N N . ALA A 1 73 ? 19.096 13.051 -11.054 1.00 87.38 73 ALA A N 1
ATOM 579 C CA . ALA A 1 73 ? 20.000 12.748 -9.943 1.00 87.38 73 ALA A CA 1
ATOM 580 C C . ALA A 1 73 ? 19.316 12.888 -8.566 1.00 87.38 73 ALA A C 1
ATOM 582 O O . ALA A 1 73 ? 19.533 12.055 -7.693 1.00 87.38 73 ALA A O 1
ATOM 583 N N . SER A 1 74 ? 18.427 13.877 -8.399 1.00 89.69 74 SER A N 1
ATOM 584 C CA . SER A 1 74 ? 17.669 14.064 -7.156 1.00 89.69 74 SER A CA 1
ATOM 585 C C . SER A 1 74 ? 16.612 12.983 -6.927 1.00 89.69 74 SER A C 1
ATOM 587 O O . SER A 1 74 ? 16.338 12.622 -5.791 1.00 89.69 74 SER A O 1
ATOM 589 N N . GLU A 1 75 ? 15.986 12.465 -7.988 1.00 89.81 75 GLU A N 1
ATOM 590 C CA . GLU A 1 75 ? 15.028 11.360 -7.860 1.00 89.81 75 GLU A CA 1
ATOM 591 C C . GLU A 1 75 ? 15.728 10.027 -7.562 1.00 89.81 75 GLU A C 1
ATOM 593 O O . GLU A 1 75 ? 15.159 9.179 -6.876 1.00 89.81 75 GLU A O 1
ATOM 598 N N . ILE A 1 76 ? 16.952 9.839 -8.068 1.00 86.56 76 ILE A N 1
ATOM 599 C CA . ILE A 1 76 ? 17.808 8.693 -7.733 1.00 86.56 76 ILE A CA 1
ATOM 600 C C . ILE A 1 76 ? 18.197 8.749 -6.254 1.00 86.56 76 ILE A C 1
ATOM 602 O O . ILE A 1 76 ? 18.027 7.758 -5.551 1.00 86.56 76 ILE A O 1
ATOM 606 N N . GLU A 1 77 ? 18.651 9.907 -5.776 1.00 89.88 77 GLU A N 1
ATOM 607 C CA . GLU A 1 77 ? 18.965 10.121 -4.360 1.00 89.88 77 GLU A CA 1
ATOM 608 C C . GLU A 1 77 ? 17.731 9.879 -3.477 1.00 89.88 77 GLU A C 1
ATOM 610 O O . GLU A 1 77 ? 17.793 9.087 -2.539 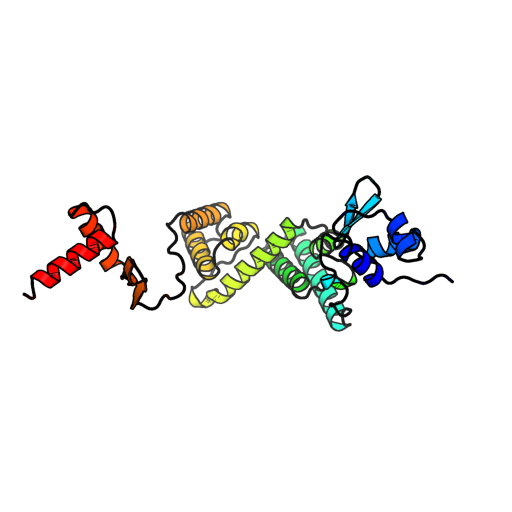1.00 89.88 77 GLU A O 1
ATOM 615 N N . GLU A 1 78 ? 16.573 10.443 -3.842 1.00 93.56 78 GLU A N 1
ATOM 616 C CA . GLU A 1 78 ? 15.315 10.207 -3.124 1.00 93.56 78 GLU A CA 1
ATOM 617 C C . GLU A 1 78 ? 14.934 8.717 -3.110 1.00 93.56 78 GLU A C 1
ATOM 619 O O . GLU A 1 78 ? 14.501 8.191 -2.083 1.00 93.56 78 GLU A O 1
ATOM 624 N N . ARG A 1 79 ? 15.091 8.006 -4.235 1.00 92.81 79 ARG A N 1
ATOM 625 C CA . ARG A 1 79 ? 14.854 6.559 -4.291 1.00 92.81 79 ARG A CA 1
ATOM 626 C C . ARG A 1 79 ? 15.750 5.836 -3.293 1.00 92.81 79 ARG A C 1
ATOM 628 O O . ARG A 1 79 ? 15.242 5.026 -2.524 1.00 92.81 79 ARG A O 1
ATOM 635 N N . ASP A 1 80 ? 17.046 6.120 -3.308 1.00 90.94 80 ASP A N 1
ATOM 636 C CA . ASP A 1 80 ? 18.034 5.424 -2.487 1.00 90.94 80 ASP A CA 1
ATOM 637 C C . ASP A 1 80 ? 17.803 5.700 -0.984 1.00 90.94 80 ASP A C 1
ATOM 639 O O . ASP A 1 80 ? 17.852 4.781 -0.162 1.00 90.94 80 ASP A O 1
ATOM 643 N N . GLU A 1 81 ? 17.430 6.929 -0.612 1.00 94.00 81 GLU A N 1
ATOM 644 C CA . GLU A 1 81 ? 17.002 7.279 0.751 1.00 94.00 81 GLU A CA 1
ATOM 645 C C . GLU A 1 81 ? 15.744 6.514 1.192 1.00 94.00 81 GLU A C 1
ATOM 647 O O . GLU A 1 81 ? 15.665 6.005 2.319 1.00 94.00 81 GLU A O 1
ATOM 652 N N . LEU A 1 82 ? 14.748 6.405 0.309 1.00 94.31 82 LEU A N 1
ATOM 653 C CA . LEU A 1 82 ? 13.517 5.666 0.584 1.00 94.31 82 LEU A CA 1
ATOM 654 C C . LEU A 1 82 ? 13.775 4.157 0.682 1.00 94.31 82 LEU A C 1
ATOM 656 O O . LEU A 1 82 ? 13.196 3.506 1.554 1.00 94.31 82 LEU A O 1
ATOM 660 N N . GLU A 1 83 ? 14.645 3.596 -0.163 1.00 93.31 83 GLU A N 1
ATOM 661 C CA . GLU A 1 83 ? 15.080 2.196 -0.076 1.00 93.31 83 GLU A CA 1
ATOM 662 C C . GLU A 1 83 ? 15.743 1.912 1.278 1.00 93.31 83 GLU A C 1
ATOM 664 O O . GLU A 1 83 ? 15.344 0.970 1.972 1.00 93.31 83 GLU A O 1
ATOM 669 N N . ASN A 1 84 ? 16.677 2.771 1.699 1.00 92.12 84 ASN A N 1
ATOM 670 C CA . ASN A 1 84 ? 17.334 2.678 3.003 1.00 92.12 84 ASN A CA 1
ATOM 671 C C . ASN A 1 84 ? 16.327 2.775 4.153 1.00 92.12 84 ASN A C 1
ATOM 673 O O . ASN A 1 84 ? 16.360 1.962 5.075 1.00 92.12 84 ASN A O 1
ATOM 677 N N . THR A 1 85 ? 15.371 3.703 4.065 1.00 93.44 85 THR A N 1
ATOM 678 C CA . THR A 1 85 ? 14.304 3.873 5.062 1.00 93.44 85 THR A CA 1
ATOM 679 C C . THR A 1 85 ? 13.464 2.603 5.217 1.00 93.44 85 THR A C 1
ATOM 681 O O . THR A 1 85 ? 13.140 2.195 6.336 1.00 93.44 85 THR A O 1
ATOM 684 N N . VAL A 1 86 ? 13.105 1.950 4.105 1.00 92.12 86 VAL A N 1
ATOM 685 C CA . VAL A 1 86 ? 12.380 0.673 4.146 1.00 92.12 86 VAL A CA 1
ATOM 686 C C . VAL A 1 86 ? 13.249 -0.388 4.820 1.00 92.12 86 VAL A C 1
ATOM 688 O O . VAL A 1 86 ? 12.796 -1.020 5.772 1.00 92.12 86 VAL A O 1
ATOM 691 N N . GLN A 1 87 ? 14.496 -0.569 4.386 1.00 90.62 87 GLN A N 1
ATOM 692 C CA . GLN A 1 87 ? 15.386 -1.592 4.944 1.00 90.62 87 GLN A CA 1
ATOM 693 C C . GLN A 1 87 ? 15.641 -1.398 6.446 1.00 90.62 87 GLN A C 1
ATOM 695 O O . GLN A 1 87 ? 15.540 -2.355 7.219 1.00 90.62 87 GLN A O 1
ATOM 700 N N . GLU A 1 88 ? 15.902 -0.165 6.878 1.00 88.44 88 GLU A N 1
ATOM 701 C CA . GLU A 1 88 ? 16.134 0.176 8.279 1.00 88.44 88 GLU A CA 1
ATOM 702 C C . GLU A 1 88 ? 14.895 -0.104 9.136 1.00 88.44 88 GLU A C 1
ATOM 704 O O . GLU A 1 88 ? 15.000 -0.754 10.181 1.00 88.44 88 GLU A O 1
ATOM 709 N N . ALA A 1 89 ? 13.705 0.292 8.675 1.00 88.44 89 ALA A N 1
ATOM 710 C CA . ALA A 1 89 ? 12.461 0.020 9.389 1.00 88.44 89 ALA A CA 1
ATOM 711 C C . ALA A 1 89 ? 12.267 -1.487 9.647 1.00 88.44 89 ALA A C 1
ATOM 713 O O . ALA A 1 89 ? 11.874 -1.893 10.746 1.00 88.44 89 ALA A O 1
ATOM 714 N N . PHE A 1 90 ? 12.599 -2.338 8.672 1.00 83.38 90 PHE A N 1
ATOM 715 C CA . PHE A 1 90 ? 12.524 -3.792 8.828 1.00 83.38 90 PHE A CA 1
ATOM 716 C C . PHE A 1 90 ? 13.626 -4.367 9.714 1.00 83.38 90 PHE A C 1
ATOM 718 O O . PHE A 1 90 ? 13.353 -5.252 10.529 1.00 83.38 90 PHE A O 1
ATOM 725 N N . TYR A 1 91 ? 14.847 -3.847 9.611 1.00 83.69 91 TYR A N 1
ATOM 726 C CA . TYR A 1 91 ? 15.947 -4.239 10.485 1.00 83.69 91 TYR A CA 1
ATOM 727 C C . TYR A 1 91 ? 15.630 -3.948 11.959 1.00 83.69 91 TYR A C 1
ATOM 729 O O . TYR A 1 91 ? 15.786 -4.817 12.822 1.00 83.69 91 TYR A O 1
ATOM 737 N N . ILE A 1 92 ? 15.107 -2.752 12.245 1.00 79.69 92 ILE A N 1
ATOM 738 C CA . ILE A 1 92 ? 14.679 -2.341 13.586 1.00 79.69 92 ILE A CA 1
ATOM 739 C C . ILE A 1 92 ? 13.534 -3.230 14.084 1.00 79.69 92 ILE A C 1
ATOM 741 O O . ILE A 1 92 ? 13.568 -3.693 15.229 1.00 79.69 92 ILE A O 1
ATOM 745 N N . ALA A 1 93 ? 12.547 -3.521 13.229 1.00 76.31 93 ALA A N 1
ATOM 746 C CA . ALA A 1 93 ? 11.451 -4.427 13.570 1.00 76.31 93 ALA A CA 1
ATOM 747 C C . ALA A 1 93 ? 11.953 -5.841 13.917 1.00 76.31 93 ALA A C 1
ATOM 749 O O . ALA A 1 93 ? 11.492 -6.432 14.897 1.00 76.31 93 ALA A O 1
ATOM 750 N N . GLY A 1 94 ? 12.929 -6.360 13.163 1.00 73.50 94 GLY A N 1
ATOM 751 C CA . GLY A 1 94 ? 13.550 -7.668 13.392 1.00 73.50 94 GLY A CA 1
ATOM 752 C C . GLY A 1 94 ? 14.375 -7.747 14.680 1.00 73.50 94 GLY A C 1
ATOM 753 O O . GLY A 1 94 ? 14.416 -8.797 15.317 1.00 73.50 94 GLY A O 1
ATOM 754 N N . LYS A 1 95 ? 14.977 -6.633 15.117 1.00 72.56 95 LYS A N 1
ATOM 755 C CA . LYS A 1 95 ? 15.757 -6.550 16.366 1.00 72.56 95 LYS A CA 1
ATOM 756 C C . LYS A 1 95 ? 14.927 -6.351 17.640 1.00 72.56 95 LYS A C 1
ATOM 758 O O . LYS A 1 95 ? 15.501 -6.276 18.724 1.00 72.56 95 LYS A O 1
ATOM 763 N N . ALA A 1 96 ? 13.595 -6.301 17.536 1.00 58.53 96 ALA A N 1
ATOM 764 C CA . ALA A 1 96 ? 12.666 -6.284 18.671 1.00 58.53 96 ALA A CA 1
ATOM 765 C C . ALA A 1 96 ? 12.965 -5.213 19.744 1.00 58.53 96 ALA A C 1
ATOM 767 O O . ALA A 1 96 ? 12.763 -5.440 20.942 1.00 58.53 96 ALA A O 1
ATOM 768 N N . LEU A 1 97 ? 13.401 -4.017 19.338 1.00 56.53 97 LEU A N 1
ATOM 769 C CA . LEU A 1 97 ? 13.536 -2.894 20.262 1.00 56.53 97 LEU A CA 1
ATOM 770 C C . LEU A 1 97 ? 12.124 -2.352 20.569 1.00 56.53 97 LEU A C 1
ATOM 772 O O . LEU A 1 97 ? 11.539 -1.612 19.783 1.00 56.53 97 LEU A O 1
ATOM 776 N N . LYS A 1 98 ? 11.534 -2.791 21.693 1.00 53.22 98 LYS A N 1
ATOM 777 C CA . LYS A 1 98 ? 10.098 -2.658 22.048 1.00 53.22 98 LYS A CA 1
ATOM 778 C C . LYS A 1 98 ? 9.462 -1.267 21.861 1.00 53.22 98 LYS A C 1
ATOM 780 O O . LYS A 1 98 ? 8.241 -1.202 21.724 1.00 53.22 98 LYS A O 1
ATOM 785 N N . ASN A 1 99 ? 10.252 -0.194 21.823 1.00 54.19 99 ASN A N 1
ATOM 786 C CA . ASN A 1 99 ? 9.760 1.182 21.726 1.00 54.19 99 ASN A CA 1
ATOM 787 C C . ASN A 1 99 ? 9.789 1.767 20.298 1.00 54.19 99 ASN A C 1
ATOM 789 O O . ASN A 1 99 ? 9.119 2.762 20.064 1.00 54.19 99 ASN A O 1
ATOM 793 N N . THR A 1 100 ? 10.481 1.144 19.333 1.00 53.59 100 THR A N 1
ATOM 794 C CA . THR A 1 100 ? 10.576 1.618 17.929 1.00 53.59 100 THR A CA 1
ATOM 795 C C . THR A 1 100 ? 9.808 0.753 16.925 1.00 53.59 100 THR A C 1
ATOM 797 O O . THR A 1 100 ? 9.518 1.196 15.816 1.00 53.59 100 THR A O 1
ATOM 800 N N . VAL A 1 101 ? 9.389 -0.461 17.305 1.00 57.47 101 VAL A N 1
ATOM 801 C CA . VAL A 1 101 ? 8.615 -1.359 16.418 1.00 57.47 101 VAL A CA 1
ATOM 802 C C . VAL A 1 101 ? 7.253 -0.767 16.025 1.00 57.47 101 VAL A C 1
ATOM 804 O O . VAL A 1 101 ? 6.739 -1.070 14.950 1.00 57.47 101 VAL A O 1
ATOM 807 N N . GLN A 1 102 ? 6.671 0.088 16.874 1.00 62.44 102 GLN A N 1
ATOM 808 C CA . GLN A 1 102 ? 5.329 0.644 16.657 1.00 62.44 102 GLN A CA 1
ATOM 809 C C . GLN A 1 102 ? 5.252 1.543 15.415 1.00 62.44 102 GLN A C 1
ATOM 811 O O . GLN A 1 102 ? 4.184 1.660 14.824 1.00 62.44 102 GLN A O 1
ATOM 816 N N . GLU A 1 103 ? 6.376 2.116 14.977 1.00 77.19 103 GLU A N 1
ATOM 817 C CA . GLU A 1 103 ? 6.429 3.003 13.812 1.00 77.19 103 GLU A CA 1
ATOM 818 C C . GLU A 1 103 ? 7.023 2.337 12.568 1.00 77.19 103 GLU A C 1
ATOM 820 O O . GLU A 1 103 ? 6.838 2.843 11.464 1.00 77.19 103 GLU A O 1
ATOM 825 N N . ALA A 1 104 ? 7.673 1.179 12.703 1.00 87.50 104 ALA A N 1
ATOM 826 C CA . ALA A 1 104 ? 8.395 0.539 11.604 1.00 87.50 104 ALA A CA 1
ATOM 827 C C . ALA A 1 104 ? 7.499 0.249 10.386 1.00 87.50 104 ALA A C 1
ATOM 829 O O . ALA A 1 104 ? 7.834 0.612 9.260 1.00 87.50 104 ALA A O 1
ATOM 830 N N . PHE A 1 105 ? 6.316 -0.345 10.596 1.00 91.19 105 PHE A N 1
ATOM 831 C CA . PHE A 1 105 ? 5.392 -0.626 9.488 1.00 91.19 105 PHE A CA 1
ATOM 832 C C . PHE A 1 105 ? 4.852 0.663 8.847 1.00 91.19 105 PHE A C 1
ATOM 834 O O . PHE A 1 105 ? 4.600 0.696 7.643 1.00 91.19 105 PHE A O 1
ATOM 841 N N . TYR A 1 106 ? 4.667 1.714 9.651 1.00 92.94 106 TYR A N 1
ATOM 842 C CA . TYR A 1 106 ? 4.176 3.012 9.203 1.00 92.94 106 TYR A CA 1
ATOM 843 C C . TYR A 1 106 ? 5.223 3.719 8.336 1.00 92.94 106 TYR A C 1
ATOM 845 O O . TYR A 1 106 ? 4.902 4.147 7.229 1.00 92.94 106 TYR A O 1
ATOM 853 N N . ILE A 1 107 ? 6.473 3.774 8.807 1.00 93.25 107 ILE A N 1
ATOM 854 C CA . ILE A 1 107 ? 7.619 4.357 8.101 1.00 93.25 107 ILE A CA 1
ATOM 855 C C . ILE A 1 107 ? 7.849 3.618 6.780 1.00 93.25 107 ILE A C 1
ATOM 857 O O . ILE A 1 107 ? 7.833 4.242 5.718 1.00 93.25 107 ILE A O 1
ATOM 861 N N . ALA A 1 108 ? 7.947 2.285 6.825 1.00 94.00 108 ALA A N 1
ATOM 862 C CA . ALA A 1 108 ? 8.119 1.469 5.627 1.00 94.00 108 ALA A CA 1
ATOM 863 C C . ALA A 1 108 ? 6.959 1.651 4.637 1.00 94.00 108 ALA A C 1
ATOM 865 O O . ALA A 1 108 ? 7.177 1.852 3.445 1.00 94.00 108 ALA A O 1
ATOM 866 N N . GLY A 1 109 ? 5.713 1.630 5.120 1.00 95.38 109 GLY A N 1
ATOM 867 C CA . GLY A 1 109 ? 4.535 1.829 4.280 1.00 95.38 109 GLY A CA 1
ATOM 868 C C . GLY A 1 109 ? 4.476 3.216 3.639 1.00 95.38 109 GLY A C 1
ATOM 869 O O . GLY A 1 109 ? 4.027 3.343 2.501 1.00 95.38 109 GLY A O 1
ATOM 870 N N . LYS A 1 110 ? 4.929 4.263 4.338 1.00 95.88 110 LYS A N 1
ATOM 871 C CA . LYS A 1 110 ? 5.015 5.624 3.793 1.00 95.88 110 LYS A CA 1
ATOM 872 C C . LYS A 1 110 ? 6.088 5.716 2.708 1.00 95.88 110 LYS A C 1
ATOM 874 O O . LYS A 1 110 ? 5.806 6.240 1.635 1.00 95.88 110 LYS A O 1
ATOM 879 N N . ALA A 1 111 ? 7.271 5.153 2.947 1.00 96.31 111 ALA A N 1
ATOM 880 C CA . ALA A 1 111 ? 8.344 5.145 1.958 1.00 96.31 111 ALA A CA 1
ATOM 881 C C . ALA A 1 111 ? 7.952 4.365 0.689 1.00 96.31 111 ALA A C 1
ATOM 883 O O . ALA A 1 111 ? 8.065 4.881 -0.422 1.00 96.31 111 ALA A O 1
ATOM 884 N N . LEU A 1 112 ? 7.363 3.172 0.848 1.00 96.50 112 LEU A N 1
ATOM 885 C CA . LEU A 1 112 ? 6.835 2.370 -0.262 1.00 96.50 112 LEU A CA 1
ATOM 886 C C . LEU A 1 112 ? 5.756 3.107 -1.069 1.00 96.50 112 LEU A C 1
ATOM 888 O O . LEU A 1 112 ? 5.703 2.972 -2.291 1.00 96.50 112 LEU A O 1
ATOM 892 N N . LYS A 1 113 ? 4.905 3.899 -0.406 1.00 96.50 113 LYS A N 1
ATOM 893 C CA . LYS A 1 113 ? 3.893 4.731 -1.070 1.00 96.50 113 LYS A CA 1
ATOM 894 C C . LYS A 1 113 ? 4.545 5.793 -1.954 1.00 96.50 113 LYS A C 1
ATOM 896 O O . LYS A 1 113 ? 4.142 5.925 -3.103 1.00 96.50 113 LYS A O 1
ATOM 901 N N . VAL A 1 114 ? 5.575 6.487 -1.464 1.00 96.25 114 VAL A N 1
ATOM 902 C CA . VAL A 1 114 ? 6.307 7.496 -2.252 1.00 96.25 114 VAL A CA 1
ATOM 903 C C . VAL A 1 114 ? 7.008 6.852 -3.450 1.00 96.25 114 VAL A C 1
ATOM 905 O O . VAL A 1 114 ? 6.799 7.301 -4.575 1.00 96.25 114 VAL A O 1
ATOM 908 N N . LEU A 1 115 ? 7.739 5.749 -3.236 1.00 94.44 115 LEU A N 1
ATOM 909 C CA . LEU A 1 115 ? 8.383 4.973 -4.307 1.00 94.44 115 LEU A CA 1
ATOM 910 C C . LEU A 1 115 ? 7.382 4.578 -5.405 1.00 94.44 115 LEU A C 1
ATOM 912 O O . LEU A 1 115 ? 7.679 4.681 -6.599 1.00 94.44 115 LEU A O 1
ATOM 916 N N . ARG A 1 116 ? 6.178 4.148 -5.005 1.00 94.12 116 ARG A N 1
ATOM 917 C CA . ARG A 1 116 ? 5.103 3.758 -5.921 1.00 94.12 116 ARG A CA 1
ATOM 918 C C . ARG A 1 116 ? 4.525 4.948 -6.681 1.00 94.12 116 ARG A C 1
ATOM 920 O O . ARG A 1 116 ? 4.436 4.893 -7.906 1.00 94.12 116 ARG A O 1
ATOM 927 N N . ASP A 1 117 ? 4.102 5.977 -5.954 1.00 92.81 117 ASP A N 1
ATOM 928 C CA . ASP A 1 117 ? 3.306 7.085 -6.484 1.00 92.81 117 ASP A CA 1
ATOM 929 C C . ASP A 1 117 ? 4.159 7.992 -7.392 1.00 92.81 117 ASP A C 1
ATOM 931 O O . ASP A 1 117 ? 3.686 8.418 -8.443 1.00 92.81 117 ASP A O 1
ATOM 935 N N . LYS A 1 118 ? 5.444 8.191 -7.057 1.00 91.94 118 LYS A N 1
ATOM 936 C CA . LYS A 1 118 ? 6.433 8.886 -7.906 1.00 91.94 118 LYS A CA 1
ATOM 937 C C . LYS A 1 118 ? 7.060 7.998 -8.989 1.00 91.94 118 LYS A C 1
ATOM 939 O O . LYS A 1 118 ? 7.854 8.467 -9.801 1.00 91.94 118 LYS A O 1
ATOM 944 N N . LYS A 1 119 ? 6.725 6.704 -9.011 1.00 88.19 119 LYS A N 1
ATOM 945 C CA . LYS A 1 119 ? 7.296 5.705 -9.928 1.00 88.19 119 LYS A CA 1
ATOM 946 C C . LYS A 1 119 ? 8.832 5.704 -9.939 1.00 88.19 119 LYS A C 1
ATOM 948 O O . LYS A 1 119 ? 9.441 5.552 -10.993 1.00 88.19 119 LYS A O 1
ATOM 953 N N . LEU A 1 120 ? 9.473 5.818 -8.775 1.00 90.19 120 LEU A N 1
ATOM 954 C CA . LEU A 1 120 ? 10.943 5.877 -8.659 1.00 90.19 120 LEU A CA 1
ATOM 955 C C . LEU A 1 120 ? 11.655 4.566 -9.060 1.00 90.19 120 LEU A C 1
ATOM 957 O O . LEU A 1 120 ? 12.876 4.482 -9.087 1.00 90.19 120 LEU A O 1
ATOM 961 N N . TYR A 1 121 ? 10.887 3.536 -9.412 1.00 87.00 121 TYR A N 1
ATOM 962 C CA . TYR A 1 121 ? 11.362 2.258 -9.936 1.00 87.00 121 TYR A CA 1
ATOM 963 C C . TYR A 1 121 ? 11.425 2.200 -11.473 1.00 87.00 121 TYR A C 1
ATOM 965 O O . TYR A 1 121 ? 11.939 1.223 -12.014 1.00 87.00 121 TYR A O 1
ATOM 973 N N . ARG A 1 122 ? 10.902 3.215 -12.178 1.00 82.50 122 ARG A N 1
ATOM 974 C CA . ARG A 1 122 ? 10.614 3.185 -13.626 1.00 82.50 122 ARG A CA 1
ATOM 975 C C . ARG A 1 122 ? 11.808 2.898 -14.540 1.00 82.50 122 ARG A C 1
ATOM 977 O O . ARG A 1 122 ? 11.613 2.331 -15.607 1.00 82.50 122 ARG A O 1
ATOM 984 N N . GLU A 1 123 ? 13.024 3.253 -14.129 1.00 76.25 123 GLU A N 1
ATOM 985 C CA . GLU A 1 123 ? 14.234 2.970 -14.917 1.00 76.25 123 GLU A CA 1
ATOM 986 C C . GLU A 1 123 ? 14.652 1.502 -14.869 1.00 76.25 123 GLU A C 1
ATOM 988 O O . GLU A 1 123 ? 15.151 0.959 -15.849 1.00 76.25 123 GLU A O 1
ATOM 993 N N . THR A 1 124 ? 14.475 0.860 -13.714 1.00 74.75 124 THR A N 1
ATOM 994 C CA . THR A 1 124 ? 15.008 -0.486 -13.463 1.00 74.75 124 THR A CA 1
ATOM 995 C C . THR A 1 124 ? 13.938 -1.560 -13.608 1.00 74.75 124 THR A C 1
ATOM 997 O O . THR A 1 124 ? 14.251 -2.690 -13.964 1.00 74.75 124 THR A O 1
ATOM 1000 N N . HIS A 1 125 ? 12.673 -1.221 -13.353 1.00 79.44 125 HIS A N 1
ATOM 1001 C CA . HIS A 1 125 ? 11.574 -2.175 -13.322 1.00 79.44 125 HIS A CA 1
ATOM 1002 C C . HIS A 1 125 ? 10.338 -1.611 -14.017 1.00 79.44 125 HIS A C 1
ATOM 1004 O O . HIS A 1 125 ? 9.925 -0.476 -13.794 1.00 79.44 125 HIS A O 1
ATOM 1010 N N . SER A 1 126 ? 9.665 -2.462 -14.784 1.00 73.62 126 SER A N 1
ATOM 1011 C CA . SER A 1 126 ? 8.399 -2.132 -15.451 1.00 73.62 126 SER A CA 1
ATOM 1012 C C . SER A 1 126 ? 7.194 -2.124 -14.503 1.00 73.62 126 SER A C 1
ATOM 1014 O O . SER A 1 126 ? 6.102 -1.716 -14.878 1.00 73.62 126 SER A O 1
ATOM 1016 N N . SER A 1 127 ? 7.346 -2.600 -13.265 1.00 82.06 127 SER A N 1
ATOM 1017 C CA . SER A 1 127 ? 6.267 -2.629 -12.279 1.00 82.06 127 SER A CA 1
ATOM 1018 C C . SER A 1 127 ? 6.800 -2.458 -10.867 1.00 82.06 127 SER A C 1
ATOM 1020 O O . SER A 1 127 ? 7.787 -3.087 -10.483 1.00 82.06 127 SER A O 1
ATOM 1022 N N . PHE A 1 128 ? 6.060 -1.691 -10.062 1.00 86.69 128 PHE A N 1
ATOM 1023 C CA . PHE A 1 128 ? 6.333 -1.506 -8.639 1.00 86.69 128 PHE A CA 1
ATOM 1024 C C . PHE A 1 128 ? 6.456 -2.839 -7.891 1.00 86.69 128 PHE A C 1
ATOM 1026 O O . PHE A 1 128 ? 7.277 -2.978 -6.993 1.00 86.69 128 PHE A O 1
ATOM 1033 N N . PHE A 1 129 ? 5.652 -3.840 -8.256 1.00 88.31 129 PHE A N 1
ATOM 1034 C CA . PHE A 1 129 ? 5.640 -5.114 -7.539 1.00 88.31 129 PHE A CA 1
ATOM 1035 C C . PHE A 1 129 ? 6.864 -5.977 -7.838 1.00 88.31 129 PHE A C 1
ATOM 1037 O O . PHE A 1 129 ? 7.308 -6.696 -6.948 1.00 88.31 129 PHE A O 1
ATOM 1044 N N . VAL A 1 130 ? 7.409 -5.893 -9.057 1.00 84.62 130 VAL A N 1
ATOM 1045 C CA . VAL A 1 130 ? 8.668 -6.568 -9.407 1.00 84.62 130 VAL A CA 1
ATOM 1046 C C . VAL A 1 130 ? 9.809 -5.896 -8.649 1.00 84.62 130 VAL A C 1
ATOM 1048 O O . VAL A 1 130 ? 10.540 -6.571 -7.937 1.00 84.62 130 VAL A O 1
ATOM 1051 N N . TYR A 1 131 ? 9.855 -4.562 -8.677 1.00 87.25 131 TYR A N 1
ATOM 1052 C CA . TYR A 1 131 ? 10.827 -3.772 -7.919 1.00 87.25 131 TYR A CA 1
ATOM 1053 C C . TYR A 1 131 ? 10.836 -4.111 -6.428 1.00 87.25 131 TYR A C 1
ATOM 1055 O O . TYR A 1 131 ? 11.877 -4.415 -5.856 1.00 87.25 131 TYR A O 1
ATOM 1063 N N . VAL A 1 132 ? 9.665 -4.130 -5.792 1.00 91.56 132 VAL A N 1
ATOM 1064 C CA . VAL A 1 132 ? 9.558 -4.435 -4.363 1.00 91.56 132 VAL A CA 1
ATOM 1065 C C . VAL A 1 132 ? 9.942 -5.886 -4.043 1.00 91.56 132 VAL A C 1
ATOM 1067 O O . VAL A 1 132 ? 10.507 -6.150 -2.979 1.00 91.56 132 VAL A O 1
ATOM 1070 N N . LYS A 1 133 ? 9.669 -6.825 -4.957 1.00 88.31 133 LYS A N 1
ATOM 1071 C CA . LYS A 1 133 ? 10.082 -8.223 -4.806 1.00 88.31 133 LYS A CA 1
ATOM 1072 C C . LYS A 1 133 ? 11.599 -8.374 -4.915 1.00 88.31 133 LYS A C 1
ATOM 1074 O O . LYS A 1 133 ? 12.177 -9.073 -4.095 1.00 88.31 133 LYS A O 1
ATOM 1079 N N . GLU A 1 134 ? 12.237 -7.727 -5.882 1.00 85.12 134 GLU A N 1
ATOM 1080 C CA . GLU A 1 134 ? 13.683 -7.851 -6.098 1.00 85.12 134 GLU A CA 1
ATOM 1081 C C . GLU A 1 134 ? 14.508 -7.068 -5.066 1.00 85.12 134 GLU A C 1
ATOM 1083 O O . GLU A 1 134 ? 15.527 -7.567 -4.598 1.00 85.12 134 GLU A O 1
ATOM 1088 N N . ARG A 1 135 ? 14.058 -5.873 -4.654 1.00 88.62 135 ARG A N 1
ATOM 1089 C CA . ARG A 1 135 ? 14.792 -5.021 -3.699 1.00 88.62 135 ARG A CA 1
ATOM 1090 C C . ARG A 1 135 ? 14.606 -5.406 -2.235 1.00 88.62 135 ARG A C 1
ATOM 1092 O O . ARG A 1 135 ? 15.544 -5.261 -1.455 1.00 88.62 135 ARG A O 1
ATOM 1099 N N . PHE A 1 136 ? 13.410 -5.856 -1.848 1.00 89.38 136 PHE A N 1
ATOM 1100 C CA . PHE A 1 136 ? 13.056 -6.067 -0.435 1.00 89.38 136 PHE A CA 1
ATOM 1101 C C . PHE A 1 136 ? 12.544 -7.479 -0.120 1.00 89.38 136 PHE A C 1
ATOM 1103 O O . PHE A 1 136 ? 12.186 -7.752 1.022 1.00 89.38 136 PHE A O 1
ATOM 1110 N N . ASP A 1 137 ? 12.456 -8.368 -1.114 1.00 90.69 137 ASP A N 1
ATOM 1111 C CA . ASP A 1 137 ? 11.866 -9.710 -0.993 1.00 90.69 137 ASP A CA 1
ATOM 1112 C C . ASP A 1 137 ? 10.390 -9.724 -0.533 1.00 90.69 137 ASP A C 1
ATOM 1114 O O . ASP A 1 137 ? 9.857 -10.725 -0.045 1.00 90.69 137 ASP A O 1
ATOM 1118 N N . PHE A 1 138 ? 9.659 -8.622 -0.724 1.00 89.75 138 PHE A N 1
ATOM 1119 C CA . PHE A 1 138 ? 8.251 -8.569 -0.335 1.00 89.75 138 PHE A CA 1
ATOM 1120 C C . PHE A 1 138 ? 7.332 -9.139 -1.403 1.00 89.75 138 PHE A C 1
ATOM 1122 O O . PHE A 1 138 ? 7.493 -8.960 -2.609 1.00 89.75 138 PHE A O 1
ATOM 1129 N N . THR A 1 139 ? 6.270 -9.788 -0.934 1.00 90.56 139 THR A N 1
ATOM 1130 C CA . THR A 1 139 ? 5.136 -10.102 -1.800 1.00 90.56 139 THR A CA 1
ATOM 1131 C C . THR A 1 139 ? 4.357 -8.828 -2.116 1.00 90.56 139 THR A C 1
ATOM 1133 O O . THR A 1 139 ? 4.242 -7.934 -1.275 1.00 90.56 139 THR A O 1
ATOM 1136 N N . ARG A 1 140 ? 3.709 -8.793 -3.286 1.00 90.94 140 ARG A N 1
ATOM 1137 C CA . ARG A 1 140 ? 2.756 -7.734 -3.657 1.00 90.94 140 ARG A CA 1
ATOM 1138 C C . ARG A 1 140 ? 1.772 -7.404 -2.529 1.00 90.94 140 ARG A C 1
ATOM 1140 O O . ARG A 1 140 ? 1.605 -6.244 -2.174 1.00 90.94 140 ARG A O 1
ATOM 1147 N N . ARG A 1 141 ? 1.169 -8.435 -1.924 1.00 91.31 141 ARG A N 1
ATOM 1148 C CA . ARG A 1 141 ? 0.206 -8.259 -0.826 1.00 91.31 141 ARG A CA 1
ATOM 1149 C C . ARG A 1 141 ? 0.837 -7.575 0.384 1.00 91.31 141 ARG A C 1
ATOM 1151 O O . ARG A 1 141 ? 0.203 -6.708 0.966 1.00 91.31 141 ARG A O 1
ATOM 1158 N N . ALA A 1 142 ? 2.055 -7.960 0.766 1.00 91.75 142 ALA A N 1
ATOM 1159 C CA . ALA A 1 142 ? 2.748 -7.343 1.895 1.00 91.75 142 ALA A CA 1
ATOM 1160 C C . ALA A 1 142 ? 2.987 -5.844 1.653 1.00 91.75 142 ALA A C 1
ATOM 1162 O O . ALA A 1 142 ? 2.680 -5.037 2.526 1.00 91.75 142 ALA A O 1
ATOM 1163 N N . ALA A 1 143 ? 3.435 -5.473 0.451 1.00 93.19 143 ALA A N 1
ATOM 1164 C CA . ALA A 1 143 ? 3.627 -4.077 0.066 1.00 93.19 143 ALA A CA 1
ATOM 1165 C C . ALA A 1 143 ? 2.314 -3.274 0.127 1.00 93.19 143 ALA A C 1
ATOM 1167 O O . ALA A 1 143 ? 2.250 -2.230 0.777 1.00 93.19 143 ALA A O 1
ATOM 1168 N N . ASP A 1 144 ? 1.242 -3.799 -0.478 1.00 94.19 144 ASP A N 1
ATOM 1169 C CA . ASP A 1 144 ? -0.082 -3.162 -0.481 1.00 94.19 144 ASP A CA 1
ATOM 1170 C C . ASP A 1 144 ? -0.632 -2.971 0.941 1.00 94.19 144 ASP A C 1
ATOM 1172 O O . ASP A 1 144 ? -1.227 -1.936 1.255 1.00 94.19 144 ASP A O 1
ATOM 1176 N N . TYR A 1 145 ? -0.411 -3.949 1.820 1.00 94.44 145 TYR A N 1
ATOM 1177 C CA . TYR A 1 145 ? -0.814 -3.881 3.220 1.00 94.44 145 TYR A CA 1
ATOM 1178 C C . TYR A 1 145 ? -0.059 -2.813 4.009 1.00 94.44 145 TYR A C 1
ATOM 1180 O O . TYR A 1 145 ? -0.695 -2.047 4.732 1.00 94.44 145 TYR A O 1
ATOM 1188 N N . LEU A 1 146 ? 1.259 -2.703 3.834 1.00 94.75 146 LEU A N 1
ATOM 1189 C CA . LEU A 1 146 ? 2.061 -1.661 4.481 1.00 94.75 146 LEU A CA 1
ATOM 1190 C C . LEU A 1 146 ? 1.624 -0.261 4.034 1.00 94.75 146 LEU A C 1
ATOM 1192 O O . LEU A 1 146 ? 1.401 0.605 4.877 1.00 94.75 146 LEU A O 1
ATOM 1196 N N . ILE A 1 147 ? 1.426 -0.059 2.726 1.00 96.19 147 ILE A N 1
ATOM 1197 C CA . ILE A 1 147 ? 0.970 1.222 2.157 1.00 96.19 147 ILE A CA 1
ATOM 1198 C C . ILE A 1 147 ? -0.440 1.583 2.644 1.00 96.19 147 ILE A C 1
ATOM 1200 O O . ILE A 1 147 ? -0.731 2.733 2.986 1.00 96.19 147 ILE A O 1
ATOM 1204 N N . SER A 1 148 ? -1.344 0.604 2.682 1.00 95.44 148 SER A N 1
ATOM 1205 C CA . SER A 1 148 ? -2.709 0.831 3.162 1.00 95.44 148 SER A CA 1
ATOM 1206 C C . SER A 1 148 ? -2.708 1.182 4.648 1.00 95.44 148 SER A C 1
ATOM 1208 O O . SER A 1 148 ? -3.393 2.110 5.074 1.00 95.44 148 SER A O 1
ATOM 1210 N N . ALA A 1 149 ? -1.907 0.469 5.439 1.00 95.12 149 ALA A N 1
ATOM 1211 C CA . ALA A 1 149 ? -1.805 0.706 6.865 1.00 95.12 149 ALA A CA 1
ATOM 1212 C C . ALA A 1 149 ? -1.175 2.062 7.192 1.00 95.12 149 ALA A C 1
ATOM 1214 O O . ALA A 1 149 ? -1.670 2.736 8.096 1.00 95.12 149 ALA A O 1
ATOM 1215 N N . SER A 1 150 ? -0.146 2.490 6.451 1.00 95.25 150 SER A N 1
ATOM 1216 C CA . SER A 1 150 ? 0.441 3.817 6.643 1.00 95.25 150 SER A CA 1
ATOM 1217 C C . SER A 1 150 ? -0.570 4.923 6.349 1.00 95.25 150 SER A C 1
ATOM 1219 O O . SER A 1 150 ? -0.693 5.854 7.136 1.00 95.25 150 SER A O 1
ATOM 1221 N N . THR A 1 151 ? -1.377 4.767 5.296 1.00 95.06 151 THR A N 1
ATOM 1222 C CA . THR A 1 151 ? -2.427 5.733 4.936 1.00 95.06 151 THR A CA 1
ATOM 1223 C C . THR A 1 151 ? -3.508 5.850 6.017 1.00 95.06 151 THR A C 1
ATOM 1225 O O . THR A 1 151 ? -3.937 6.959 6.329 1.00 95.06 151 THR A O 1
ATOM 1228 N N . VAL A 1 152 ? -3.913 4.736 6.641 1.00 95.19 152 VAL A N 1
ATOM 1229 C CA . VAL A 1 152 ? -4.837 4.767 7.793 1.00 95.19 152 VAL A CA 1
ATOM 1230 C C . VAL A 1 152 ? -4.214 5.535 8.958 1.00 95.19 152 VAL A C 1
ATOM 1232 O O . VAL A 1 152 ? -4.861 6.406 9.529 1.00 95.19 152 VAL A O 1
ATOM 1235 N N . VAL A 1 153 ? -2.952 5.261 9.298 1.00 94.06 153 VAL A N 1
ATOM 1236 C CA . VAL A 1 153 ? -2.260 5.970 10.387 1.00 94.06 153 VAL A CA 1
ATOM 1237 C C . VAL A 1 153 ? -2.116 7.465 10.082 1.00 94.06 153 VAL A C 1
ATOM 1239 O O . VAL A 1 153 ? -2.335 8.273 10.978 1.00 94.06 153 VAL A O 1
ATOM 1242 N N . GLU A 1 154 ? -1.806 7.856 8.840 1.00 93.19 154 GLU A N 1
ATOM 1243 C CA . GLU A 1 154 ? -1.782 9.269 8.421 1.00 93.19 154 GLU A CA 1
ATOM 1244 C C . GLU A 1 154 ? -3.146 9.942 8.625 1.00 93.19 154 GLU A C 1
ATOM 1246 O O . GLU A 1 154 ? -3.211 11.073 9.107 1.00 93.19 154 GLU A O 1
ATOM 1251 N N . ASN A 1 155 ? -4.237 9.248 8.290 1.00 91.88 155 ASN A N 1
ATOM 1252 C CA . ASN A 1 155 ? -5.590 9.754 8.499 1.00 91.88 155 ASN A CA 1
ATOM 1253 C C . ASN A 1 155 ? -5.905 9.934 9.993 1.00 91.88 155 ASN A C 1
ATOM 1255 O O . ASN A 1 155 ? -6.370 10.992 10.404 1.00 91.88 155 ASN A O 1
ATOM 1259 N N . LEU A 1 156 ? -5.566 8.945 10.825 1.00 91.25 156 LEU A N 1
ATOM 1260 C CA . LEU A 1 156 ? -5.754 9.027 12.278 1.00 91.25 156 LEU A CA 1
ATOM 1261 C C . LEU A 1 156 ? -4.907 10.136 12.916 1.00 91.25 156 LEU A C 1
ATOM 1263 O O . LEU A 1 156 ? -5.389 10.829 13.804 1.00 91.25 156 LEU A O 1
ATOM 1267 N N . LYS A 1 157 ? -3.665 10.335 12.453 1.00 90.25 157 LYS A N 1
ATOM 1268 C CA . LYS A 1 157 ? -2.794 11.431 12.911 1.00 90.25 157 LYS A CA 1
ATOM 1269 C C . LYS A 1 157 ? -3.372 12.806 12.560 1.00 90.25 157 LYS A C 1
ATOM 1271 O O . LYS A 1 157 ? -3.254 13.734 13.351 1.00 90.25 157 LYS A O 1
ATOM 1276 N N . ARG A 1 158 ? -4.018 12.943 11.400 1.00 87.12 158 ARG A N 1
ATOM 1277 C CA . ARG A 1 158 ? -4.677 14.191 10.981 1.00 87.12 158 ARG A CA 1
ATOM 1278 C C . ARG A 1 158 ? -5.859 14.547 11.878 1.00 87.12 158 ARG A C 1
ATOM 1280 O O . ARG A 1 158 ? -5.977 15.686 12.310 1.00 87.12 158 ARG A O 1
ATOM 1287 N N . GLU A 1 159 ? -6.684 13.556 12.193 1.00 81.69 159 GLU A N 1
ATOM 1288 C CA . GLU A 1 159 ? -7.862 13.713 13.055 1.00 81.69 159 GLU A CA 1
ATOM 1289 C C . GLU A 1 159 ? -7.521 13.675 14.553 1.00 81.69 159 GLU A C 1
ATOM 1291 O O . GLU A 1 159 ? -8.405 13.742 15.407 1.00 81.69 159 GLU A O 1
ATOM 1296 N N . GLN A 1 160 ? -6.234 13.561 14.896 1.00 78.25 160 GLN A N 1
ATOM 1297 C CA . GLN A 1 160 ? -5.790 13.283 16.256 1.00 78.25 160 GLN A CA 1
ATOM 1298 C C . GLN A 1 160 ? -6.204 14.367 17.248 1.00 78.25 160 GLN A C 1
ATOM 1300 O O . GLN A 1 160 ? -6.687 14.053 18.333 1.00 78.25 160 GLN A O 1
ATOM 1305 N N . ILE A 1 161 ? -6.031 15.630 16.858 1.00 73.81 161 ILE A N 1
ATOM 1306 C CA . ILE A 1 161 ? -6.363 16.791 17.689 1.00 73.81 161 ILE A CA 1
ATOM 1307 C C . ILE A 1 161 ? -7.881 16.974 17.760 1.00 73.81 161 ILE A C 1
ATOM 1309 O O . ILE A 1 161 ? -8.420 17.210 18.836 1.00 73.81 161 ILE A O 1
ATOM 1313 N N . VAL A 1 162 ? -8.568 16.834 16.623 1.00 74.44 162 VAL A N 1
ATOM 1314 C CA . VAL A 1 162 ? -10.010 17.098 16.496 1.00 74.44 162 VAL A CA 1
ATOM 1315 C C . VAL A 1 162 ? -10.836 16.078 17.278 1.00 74.44 162 VAL A C 1
ATOM 1317 O O . VAL A 1 162 ? -11.795 16.447 17.948 1.00 74.44 162 VAL A O 1
ATOM 1320 N N . LEU A 1 163 ? -10.452 14.800 17.220 1.00 75.25 163 LEU A N 1
ATOM 1321 C CA . LEU A 1 163 ? -11.201 13.698 17.827 1.00 75.25 163 LEU A CA 1
ATOM 1322 C C . LEU A 1 163 ? -10.556 13.140 19.107 1.00 75.25 163 LEU A C 1
ATOM 1324 O O . LEU A 1 163 ? -11.051 12.161 19.663 1.00 75.25 163 LEU A O 1
ATOM 1328 N N . GLY A 1 164 ? -9.441 13.716 19.568 1.00 74.94 164 GLY A N 1
ATOM 1329 C CA . GLY A 1 164 ? -8.752 13.279 20.787 1.00 74.94 164 GLY A CA 1
ATOM 1330 C C . GLY A 1 164 ? -8.169 11.861 20.704 1.00 74.94 164 GLY A C 1
ATOM 1331 O O . GLY A 1 164 ? -8.248 11.095 21.667 1.00 74.94 164 GLY A O 1
ATOM 1332 N N . ILE A 1 165 ? -7.598 11.472 19.556 1.00 79.31 165 ILE A N 1
ATOM 1333 C CA . ILE A 1 165 ? -7.035 10.124 19.363 1.00 79.31 165 ILE A CA 1
ATOM 1334 C C . ILE A 1 165 ? -5.709 9.997 20.132 1.00 79.31 165 ILE A C 1
ATOM 1336 O O . ILE A 1 165 ? -4.628 10.320 19.647 1.00 79.31 165 ILE A O 1
ATOM 1340 N N . ASN A 1 166 ? -5.769 9.459 21.345 1.00 81.88 166 ASN A N 1
ATOM 1341 C CA . ASN A 1 166 ? -4.577 9.309 22.191 1.00 81.88 166 ASN A CA 1
ATOM 1342 C C . ASN A 1 166 ? -3.784 8.021 21.917 1.00 81.88 166 ASN A C 1
ATOM 1344 O O . ASN A 1 166 ? -2.656 7.868 22.380 1.00 81.88 166 ASN A O 1
ATOM 1348 N N . VAL A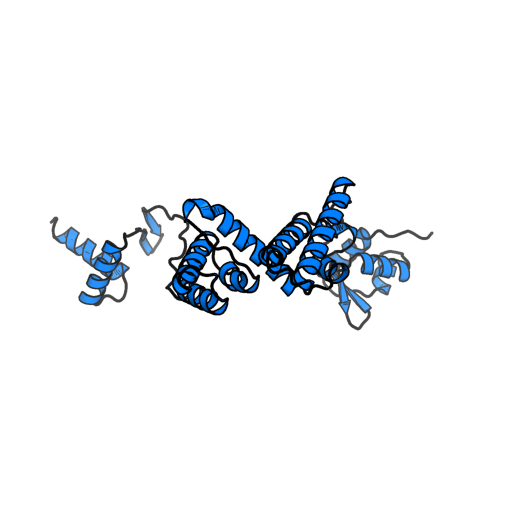 1 167 ? -4.368 7.084 21.168 1.00 88.62 167 VAL A N 1
ATOM 1349 C CA . VAL A 1 167 ? -3.788 5.766 20.892 1.00 88.62 167 VAL A CA 1
ATOM 1350 C C . VAL A 1 167 ? -3.748 5.545 19.391 1.00 88.62 167 VAL A C 1
ATOM 1352 O O . VAL A 1 167 ? -4.786 5.598 18.738 1.00 88.62 167 VAL A O 1
ATOM 1355 N N . LEU A 1 168 ? -2.567 5.263 18.843 1.00 91.31 168 LEU A N 1
ATOM 1356 C CA . LEU A 1 168 ? -2.383 4.965 17.422 1.00 91.31 168 LEU A CA 1
ATOM 1357 C C . LEU A 1 168 ? -2.178 3.461 17.179 1.00 91.31 168 LEU A C 1
ATOM 1359 O O . LEU A 1 168 ? -1.785 2.730 18.096 1.00 91.31 168 LEU A O 1
ATOM 1363 N N . PRO A 1 169 ? -2.444 2.975 15.953 1.00 92.44 169 PRO A N 1
ATOM 1364 C CA . PRO A 1 169 ? -2.130 1.604 15.580 1.00 92.44 169 PRO A CA 1
ATOM 1365 C C . PRO A 1 169 ? -0.637 1.312 15.727 1.00 92.44 169 PRO A C 1
ATOM 1367 O O . PRO A 1 169 ? 0.206 2.090 15.292 1.00 92.44 169 PRO A O 1
ATOM 1370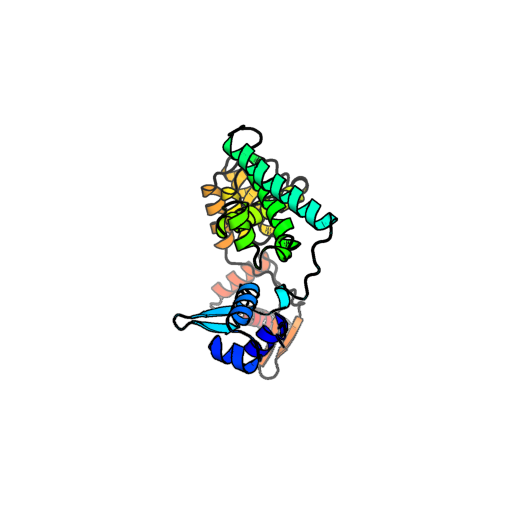 N N . THR A 1 170 ? -0.318 0.156 16.300 1.00 90.38 170 THR A N 1
ATOM 1371 C CA . THR A 1 170 ? 1.059 -0.310 16.520 1.00 90.38 170 THR A CA 1
ATOM 1372 C C . THR A 1 170 ? 1.457 -1.436 15.572 1.00 90.38 170 THR A C 1
ATOM 1374 O O . THR A 1 170 ? 2.627 -1.811 15.512 1.00 90.38 170 THR A O 1
ATOM 1377 N N . LYS A 1 171 ? 0.492 -2.010 14.841 1.00 89.88 171 LYS A N 1
ATOM 1378 C CA . LYS A 1 171 ? 0.705 -3.094 13.877 1.00 89.88 171 LYS A CA 1
ATOM 1379 C C . LYS A 1 171 ? -0.124 -2.879 12.617 1.00 89.88 171 LYS A C 1
ATOM 1381 O O . LYS A 1 171 ? -1.292 -2.509 12.700 1.00 89.88 171 LYS A O 1
ATOM 1386 N N . GLU A 1 172 ? 0.429 -3.275 11.469 1.00 92.62 172 GLU A N 1
ATOM 1387 C CA . GLU A 1 172 ? -0.276 -3.286 10.174 1.00 92.62 172 GLU A CA 1
ATOM 1388 C C . GLU A 1 172 ? -1.638 -3.988 10.253 1.00 92.62 172 GLU A C 1
ATOM 1390 O O . GLU A 1 172 ? -2.634 -3.492 9.725 1.00 92.62 172 GLU A O 1
ATOM 1395 N N . SER A 1 173 ? -1.705 -5.117 10.962 1.00 92.44 173 SER A N 1
ATOM 1396 C CA . SER A 1 173 ? -2.908 -5.951 11.018 1.00 92.44 173 SER A CA 1
ATOM 1397 C C . SER A 1 173 ? -4.114 -5.255 11.651 1.00 92.44 173 SER A C 1
ATOM 1399 O O . SER A 1 173 ? -5.249 -5.633 11.362 1.00 92.44 173 SER A O 1
ATOM 1401 N N . GLN A 1 174 ? -3.891 -4.233 12.481 1.00 94.75 174 GLN A N 1
ATOM 1402 C CA . GLN A 1 174 ? -4.953 -3.397 13.043 1.00 94.75 174 GLN A CA 1
ATOM 1403 C C . GLN A 1 174 ? -5.552 -2.476 11.979 1.00 94.75 174 GLN A C 1
ATOM 1405 O O . GLN A 1 174 ? -6.764 -2.293 11.932 1.00 94.75 174 GLN A O 1
ATOM 1410 N N . CYS A 1 175 ? -4.726 -1.943 11.081 1.00 95.81 175 CYS A N 1
ATOM 1411 C CA . CYS A 1 175 ? -5.173 -1.032 10.034 1.00 95.81 175 CYS A CA 1
ATOM 1412 C C . CYS A 1 175 ? -5.864 -1.751 8.870 1.00 95.81 175 CYS A C 1
ATOM 1414 O O . CYS A 1 175 ? -6.691 -1.148 8.191 1.00 95.81 175 CYS A O 1
ATOM 1416 N N . ARG A 1 176 ? -5.547 -3.030 8.622 1.00 93.12 176 ARG A N 1
ATOM 1417 C CA . ARG A 1 176 ? -5.984 -3.757 7.417 1.00 93.12 176 ARG A CA 1
ATOM 1418 C C . ARG A 1 176 ? -7.495 -3.743 7.185 1.00 93.12 176 ARG A C 1
ATOM 1420 O O . ARG A 1 176 ? -7.943 -3.617 6.047 1.00 93.12 176 ARG A O 1
ATOM 1427 N N . GLU A 1 177 ? -8.288 -3.925 8.237 1.00 93.75 177 GLU A N 1
ATOM 1428 C CA . GLU A 1 177 ? -9.750 -3.916 8.108 1.00 93.75 177 GLU A CA 1
ATOM 1429 C C . GLU A 1 177 ? -10.293 -2.490 7.968 1.00 93.75 177 GLU A C 1
ATOM 1431 O O . GLU A 1 177 ? -11.179 -2.258 7.144 1.00 93.75 177 GLU A O 1
ATOM 1436 N N . ILE A 1 178 ? -9.706 -1.530 8.688 1.00 95.06 178 ILE A N 1
ATOM 1437 C CA . ILE A 1 178 ? -10.078 -0.109 8.637 1.00 95.06 178 ILE A CA 1
ATOM 1438 C C . ILE A 1 178 ? -9.802 0.492 7.261 1.00 95.06 178 ILE A C 1
ATOM 1440 O O . ILE A 1 178 ? -10.630 1.236 6.751 1.00 95.06 178 ILE A O 1
ATOM 1444 N N . ALA A 1 179 ? -8.703 0.110 6.609 1.00 94.62 179 ALA A N 1
ATOM 1445 C CA . ALA A 1 179 ? -8.357 0.570 5.263 1.00 94.62 179 ALA A CA 1
ATOM 1446 C C . ALA A 1 179 ? -9.446 0.265 4.215 1.00 94.62 179 ALA A C 1
ATOM 1448 O O . ALA A 1 179 ? -9.472 0.869 3.148 1.00 94.62 179 ALA A O 1
ATOM 1449 N N . LYS A 1 180 ? -10.362 -0.667 4.508 1.00 92.06 180 LYS A N 1
ATOM 1450 C CA . LYS A 1 180 ? -11.500 -1.008 3.644 1.00 92.06 180 LYS A CA 1
ATOM 1451 C C . LYS A 1 180 ? -12.716 -0.092 3.851 1.00 92.06 180 LYS A C 1
ATOM 1453 O O . LYS A 1 180 ? -13.758 -0.365 3.251 1.00 92.06 180 LYS A O 1
ATOM 1458 N N . LEU A 1 181 ? -12.642 0.880 4.758 1.00 90.88 181 LEU A N 1
ATOM 1459 C CA . LEU A 1 181 ? -13.672 1.886 5.005 1.00 90.88 181 LEU A CA 1
ATOM 1460 C C . LEU A 1 181 ? -13.329 3.198 4.278 1.00 90.88 181 LEU A C 1
ATOM 1462 O O . LEU A 1 181 ? -12.144 3.490 4.080 1.00 90.88 181 LEU A O 1
ATOM 1466 N N . PRO A 1 182 ? -14.338 4.012 3.914 1.00 88.50 182 PRO A N 1
ATOM 1467 C CA . PRO A 1 182 ? -14.123 5.391 3.474 1.00 88.50 182 PRO A CA 1
ATOM 1468 C C . PRO A 1 182 ? -13.338 6.192 4.520 1.00 88.50 182 PRO A C 1
ATOM 1470 O O . PRO A 1 182 ? -13.518 5.956 5.713 1.00 88.50 182 PRO A O 1
ATOM 1473 N N . LEU A 1 183 ? -12.513 7.153 4.083 1.00 86.00 183 LEU A N 1
ATOM 1474 C CA . LEU A 1 183 ? -11.616 7.940 4.950 1.00 86.00 183 LEU A CA 1
ATOM 1475 C C . LEU A 1 183 ? -12.324 8.543 6.174 1.00 86.00 183 LEU A C 1
ATOM 1477 O O . LEU A 1 183 ? -11.820 8.436 7.289 1.00 86.00 183 LEU A O 1
ATOM 1481 N N . GLU A 1 184 ? -13.524 9.084 5.972 1.00 83.31 184 GLU A N 1
ATOM 1482 C CA . GLU A 1 184 ? -14.362 9.699 7.012 1.00 83.31 184 GLU A CA 1
ATOM 1483 C C . GLU A 1 184 ? -14.734 8.718 8.137 1.00 83.31 184 GLU A C 1
ATOM 1485 O O . GLU A 1 184 ? -14.848 9.097 9.298 1.00 83.31 184 GLU A O 1
ATOM 1490 N N . GLN A 1 185 ? -14.885 7.430 7.817 1.00 88.50 185 GLN A N 1
ATOM 1491 C CA . GLN A 1 185 ? -15.297 6.403 8.778 1.00 88.50 185 GLN A CA 1
ATOM 1492 C C . GLN A 1 185 ? -14.114 5.742 9.491 1.00 88.50 185 GLN A C 1
ATOM 1494 O O . GLN A 1 185 ? -14.312 5.034 10.478 1.00 88.50 185 GLN A O 1
ATOM 1499 N N . GLN A 1 186 ? -12.883 5.936 9.009 1.00 91.94 186 GLN A N 1
ATOM 1500 C CA . GLN A 1 186 ? -11.712 5.245 9.553 1.00 91.94 186 GLN A CA 1
ATOM 1501 C C . GLN A 1 186 ? -11.408 5.679 10.989 1.00 91.94 186 GLN A C 1
ATOM 1503 O O . GLN A 1 186 ? -11.160 4.827 11.844 1.00 91.94 186 GLN A O 1
ATOM 1508 N N . SER A 1 187 ? -11.476 6.984 11.262 1.00 90.06 187 SER A N 1
ATOM 1509 C CA . SER A 1 187 ? -11.231 7.542 12.595 1.00 90.06 187 SER A CA 1
ATOM 1510 C C . SER A 1 187 ? -12.293 7.102 13.596 1.00 90.06 187 SER A C 1
ATOM 1512 O O . SER A 1 187 ? -11.952 6.644 14.684 1.00 90.06 187 SER A O 1
ATOM 1514 N N . GLN A 1 188 ? -13.565 7.111 13.188 1.00 88.81 188 GLN A N 1
ATOM 1515 C CA . GLN A 1 188 ? -14.663 6.629 14.024 1.00 88.81 188 GLN A CA 1
ATOM 1516 C C . GLN A 1 188 ? -14.540 5.131 14.330 1.00 88.81 188 GLN A C 1
ATOM 1518 O O . GLN A 1 188 ? -14.671 4.714 15.480 1.00 88.81 188 GLN A O 1
ATOM 1523 N N . ALA A 1 189 ? -14.229 4.310 13.320 1.00 93.44 189 ALA A N 1
ATOM 1524 C CA . ALA A 1 189 ? -14.014 2.878 13.512 1.00 93.44 189 ALA A CA 1
ATOM 1525 C C . ALA A 1 189 ? -12.861 2.597 14.487 1.00 93.44 189 ALA A C 1
ATOM 1527 O O . ALA A 1 189 ? -12.942 1.674 15.303 1.00 93.44 189 ALA A O 1
ATOM 1528 N N . TRP A 1 190 ? -11.793 3.395 14.424 1.00 95.00 190 TRP A N 1
ATOM 1529 C CA . TRP A 1 190 ? -10.672 3.275 15.348 1.00 95.00 190 TRP A CA 1
ATOM 1530 C C . TRP A 1 190 ? -11.051 3.672 16.777 1.00 95.00 190 TRP A C 1
ATOM 1532 O O . TRP A 1 190 ? -10.767 2.911 17.698 1.00 95.00 190 TRP A O 1
ATOM 1542 N N . LEU A 1 191 ? -11.748 4.795 16.968 1.00 91.12 191 LEU A N 1
ATOM 1543 C CA . LEU A 1 191 ? -12.192 5.260 18.287 1.00 91.12 191 LEU A CA 1
ATOM 1544 C C . LEU A 1 191 ? -13.087 4.236 18.987 1.00 91.12 191 LEU A C 1
ATOM 1546 O O . LEU A 1 191 ? -12.787 3.842 20.111 1.00 91.12 191 LEU A O 1
ATOM 1550 N N . ILE A 1 192 ? -14.100 3.713 18.290 1.00 92.25 192 ILE A N 1
ATOM 1551 C CA . ILE A 1 192 ? -14.976 2.654 18.821 1.00 92.25 192 ILE A CA 1
ATOM 1552 C C . ILE A 1 192 ? -14.152 1.407 19.183 1.00 92.25 192 ILE A C 1
ATOM 1554 O O . ILE A 1 192 ? -14.407 0.740 20.186 1.00 92.25 192 ILE A O 1
ATOM 1558 N N . SER A 1 193 ? -13.132 1.082 18.383 1.00 94.75 193 SER A N 1
ATOM 1559 C CA . SER A 1 193 ? -12.243 -0.047 18.678 1.00 94.75 193 SER A CA 1
ATOM 1560 C C . SER A 1 193 ? -11.416 0.183 19.946 1.00 94.75 193 SER A C 1
ATOM 1562 O O . SER A 1 193 ? -11.266 -0.743 20.743 1.00 94.75 193 SER A O 1
ATOM 1564 N N . VAL A 1 194 ? -10.887 1.395 20.141 1.00 93.75 194 VAL A N 1
ATOM 1565 C CA . VAL A 1 194 ? -10.120 1.792 21.334 1.00 93.75 194 VAL A CA 1
ATOM 1566 C C . VAL A 1 194 ? -11.013 1.804 22.576 1.00 93.75 194 VAL A C 1
ATOM 1568 O O . VAL A 1 194 ? -10.607 1.304 23.624 1.00 93.75 194 VAL A O 1
ATOM 1571 N N . GLU A 1 195 ? -12.243 2.300 22.458 1.00 91.25 195 GLU A N 1
ATOM 1572 C CA . GLU A 1 195 ? -13.239 2.294 23.531 1.00 91.25 195 GLU A CA 1
ATOM 1573 C C . GLU A 1 195 ? -13.561 0.862 23.983 1.00 91.25 195 GLU A C 1
ATOM 1575 O O . GLU A 1 195 ? -13.442 0.546 25.165 1.00 91.25 195 GLU A O 1
ATOM 1580 N N . ARG A 1 196 ? -13.822 -0.056 23.039 1.00 92.25 196 ARG A N 1
ATOM 1581 C CA . ARG A 1 196 ? -14.020 -1.492 23.333 1.00 92.25 196 ARG A CA 1
ATOM 1582 C C . ARG A 1 196 ? -12.795 -2.181 23.929 1.00 92.25 196 ARG A C 1
ATOM 1584 O O . ARG A 1 196 ? -12.917 -3.244 24.533 1.00 92.25 196 ARG A O 1
ATOM 1591 N N . ALA A 1 197 ? -11.613 -1.605 23.737 1.00 92.56 197 ALA A N 1
ATOM 1592 C CA . ALA A 1 197 ? -10.365 -2.061 24.336 1.00 92.56 197 ALA A CA 1
ATOM 1593 C C . ALA A 1 197 ? -10.034 -1.330 25.653 1.00 92.56 197 ALA A C 1
ATOM 1595 O O . ALA A 1 197 ? -8.900 -1.424 26.130 1.00 92.56 197 ALA A O 1
ATOM 1596 N N . ASN A 1 198 ? -10.998 -0.620 26.251 1.00 90.00 198 ASN A N 1
ATOM 1597 C CA . ASN A 1 198 ? -10.848 0.156 27.485 1.00 90.00 198 ASN A CA 1
ATOM 1598 C C . ASN A 1 198 ? -9.698 1.176 27.406 1.00 90.00 198 ASN A C 1
ATOM 1600 O O . ASN A 1 198 ? -8.855 1.250 28.302 1.00 90.00 198 ASN A O 1
ATOM 1604 N N . GLY A 1 199 ? -9.614 1.910 26.293 1.00 86.88 199 GLY A N 1
ATOM 1605 C CA . GLY A 1 199 ? -8.597 2.942 26.075 1.00 86.88 199 GLY A CA 1
ATOM 1606 C C . GLY A 1 199 ? -7.197 2.404 25.769 1.00 86.88 199 GLY A C 1
ATOM 1607 O O . GLY A 1 199 ? -6.249 3.180 25.683 1.00 86.88 199 GLY A O 1
ATOM 1608 N N . LYS A 1 200 ? -7.034 1.085 25.605 1.00 90.62 200 LYS A N 1
ATOM 1609 C CA . LYS A 1 200 ? -5.766 0.459 25.204 1.00 90.62 200 LYS A CA 1
ATOM 1610 C C . LYS A 1 200 ? -5.717 0.242 23.695 1.00 90.62 200 LYS A C 1
ATOM 1612 O O . LYS A 1 200 ? -6.726 0.301 22.999 1.00 90.62 200 LYS A O 1
ATOM 1617 N N . VAL A 1 201 ? -4.523 -0.072 23.194 1.00 90.88 201 VAL A N 1
ATOM 1618 C CA . VAL A 1 201 ? -4.311 -0.462 21.794 1.00 90.88 201 VAL A CA 1
ATOM 1619 C C . VAL A 1 201 ? -5.180 -1.693 21.463 1.00 90.88 201 VAL A C 1
ATOM 1621 O O . VAL A 1 201 ? -4.942 -2.767 22.028 1.00 90.88 201 VAL A O 1
ATOM 1624 N N . PRO A 1 202 ? -6.163 -1.586 20.549 1.00 93.06 202 PRO A N 1
ATOM 1625 C CA . PRO A 1 202 ? -7.109 -2.663 20.298 1.00 93.06 202 PRO A CA 1
ATOM 1626 C C . PRO A 1 202 ? -6.456 -3.823 19.528 1.00 93.06 202 PRO A C 1
ATOM 1628 O O . PRO A 1 202 ? -5.733 -3.604 18.550 1.00 93.06 202 PRO A O 1
ATOM 1631 N N . PRO A 1 203 ? -6.716 -5.089 19.896 1.00 93.75 203 PRO A N 1
ATOM 1632 C CA . PRO A 1 203 ? -6.345 -6.233 19.071 1.00 93.75 203 PRO A CA 1
ATOM 1633 C C . PRO A 1 203 ? -7.045 -6.191 17.706 1.00 93.75 203 PRO A C 1
ATOM 1635 O O . PRO A 1 203 ? -8.216 -5.825 17.612 1.00 93.75 203 PRO A O 1
ATOM 1638 N N . ALA A 1 204 ? -6.381 -6.682 16.654 1.00 92.88 204 ALA A N 1
ATOM 1639 C CA . ALA A 1 204 ? -6.931 -6.696 15.290 1.00 92.88 204 ALA A CA 1
ATOM 1640 C C . ALA A 1 204 ? -8.305 -7.396 15.173 1.00 92.88 204 ALA A C 1
ATOM 1642 O O . ALA A 1 204 ? -9.104 -7.058 14.304 1.00 92.88 204 ALA A O 1
ATOM 1643 N N . LYS A 1 205 ? -8.614 -8.348 16.068 1.00 93.56 205 LYS A N 1
ATOM 1644 C CA . LYS A 1 205 ? -9.930 -9.007 16.132 1.00 93.56 205 LYS A CA 1
ATOM 1645 C C . LYS A 1 205 ? -11.058 -8.043 16.519 1.00 93.56 205 LYS A C 1
ATOM 1647 O O . LYS A 1 205 ? -12.109 -8.099 15.889 1.00 93.56 205 LYS A O 1
ATOM 1652 N N . ILE A 1 206 ? -10.831 -7.164 17.501 1.00 94.12 206 ILE A N 1
ATOM 1653 C CA . ILE A 1 206 ? -11.817 -6.156 17.928 1.00 94.12 206 ILE A CA 1
ATOM 1654 C C . ILE A 1 206 ? -12.059 -5.177 16.783 1.00 94.12 206 ILE A C 1
ATOM 1656 O O . ILE A 1 206 ? -13.199 -4.944 16.396 1.00 94.12 206 ILE A O 1
ATOM 1660 N N . VAL A 1 207 ? -10.976 -4.693 16.170 1.00 95.38 207 VAL A N 1
ATOM 1661 C CA . VAL A 1 207 ? -11.057 -3.783 15.022 1.00 95.38 207 VAL A CA 1
ATOM 1662 C C . VAL A 1 207 ? -11.867 -4.400 13.882 1.00 95.38 207 VAL A C 1
ATOM 1664 O O . VAL A 1 207 ? -12.750 -3.760 13.316 1.00 95.38 207 VAL A O 1
ATOM 1667 N N . LYS A 1 208 ? -11.620 -5.677 13.571 1.00 93.56 208 LYS A N 1
ATOM 1668 C CA . LYS A 1 208 ? -12.377 -6.404 12.550 1.00 93.56 208 LYS A CA 1
ATOM 1669 C C . LYS A 1 208 ? -13.875 -6.461 12.865 1.00 93.56 208 LYS A C 1
ATOM 1671 O O . LYS A 1 208 ? -14.670 -6.271 11.951 1.00 93.56 208 LYS A O 1
ATOM 1676 N N . GLN A 1 209 ? -14.259 -6.725 14.115 1.00 92.50 209 GLN A N 1
ATOM 1677 C CA . GLN A 1 209 ? -15.669 -6.758 14.525 1.00 92.50 209 GLN A CA 1
ATOM 1678 C C . GLN A 1 209 ? -16.338 -5.394 14.330 1.00 92.50 209 GLN A C 1
ATOM 1680 O O . GLN A 1 209 ? -17.361 -5.318 13.658 1.00 92.50 209 GLN A O 1
ATOM 1685 N N . VAL A 1 210 ? -15.703 -4.318 14.802 1.00 93.69 210 VAL A N 1
ATOM 1686 C CA . VAL A 1 210 ? -16.210 -2.945 14.643 1.00 93.69 210 VAL A CA 1
ATOM 1687 C C . VAL A 1 210 ? -16.389 -2.580 13.168 1.00 93.69 210 VAL A C 1
ATOM 1689 O O . VAL A 1 210 ? -17.432 -2.069 12.771 1.00 93.69 210 VAL A O 1
ATOM 1692 N N . VAL A 1 211 ? -15.408 -2.897 12.319 1.00 93.44 211 VAL A N 1
ATOM 1693 C CA . VAL A 1 211 ? -15.499 -2.643 10.872 1.00 93.44 211 VAL A CA 1
ATOM 1694 C C . VAL A 1 211 ? -16.639 -3.440 10.228 1.00 93.44 211 VAL A C 1
ATOM 1696 O O . VAL A 1 211 ? -17.313 -2.924 9.337 1.00 93.44 211 VAL A O 1
ATOM 1699 N N . ILE A 1 212 ? -16.857 -4.694 10.641 1.00 89.75 212 ILE A N 1
ATOM 1700 C CA . ILE A 1 212 ? -17.974 -5.512 10.145 1.00 89.75 212 ILE A CA 1
ATOM 1701 C C . ILE A 1 212 ? -19.309 -4.888 10.547 1.00 89.75 212 ILE A C 1
ATOM 1703 O O . ILE A 1 212 ? -20.199 -4.809 9.708 1.00 89.75 212 ILE A O 1
ATOM 1707 N N . GLU A 1 213 ? -19.441 -4.409 11.780 1.00 89.25 213 GLU A N 1
ATOM 1708 C CA . GLU A 1 213 ? -20.662 -3.759 12.265 1.00 89.25 213 GLU A CA 1
ATOM 1709 C C . GLU A 1 213 ? -20.952 -2.457 11.511 1.00 89.25 213 GLU A C 1
ATOM 1711 O O . GLU A 1 213 ? -22.061 -2.282 11.012 1.00 89.25 213 GLU A O 1
ATOM 1716 N N . ILE A 1 214 ? -19.943 -1.603 11.308 1.00 85.75 214 ILE A N 1
ATOM 1717 C CA . ILE A 1 214 ? -20.070 -0.367 10.513 1.00 85.75 214 ILE A CA 1
ATOM 1718 C C . ILE A 1 214 ? -20.483 -0.678 9.065 1.00 85.75 214 ILE A C 1
ATOM 1720 O O . ILE A 1 214 ? -2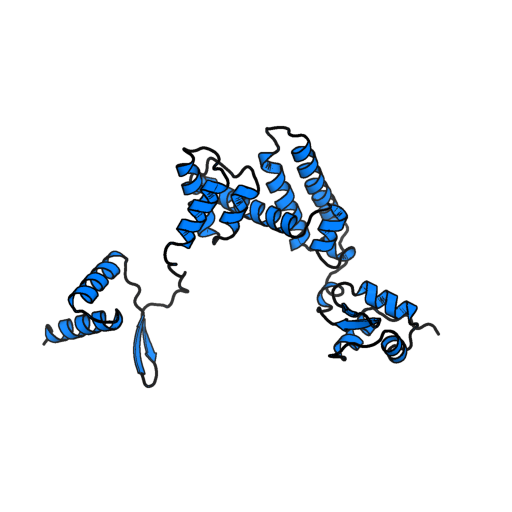1.267 0.051 8.464 1.00 85.75 214 ILE A O 1
ATOM 1724 N N . LYS A 1 215 ? -19.988 -1.781 8.490 1.00 80.88 215 LYS A N 1
ATOM 1725 C CA . LYS A 1 215 ? -20.372 -2.228 7.139 1.00 80.88 215 LYS A CA 1
ATOM 1726 C C . LYS A 1 215 ? -21.737 -2.915 7.073 1.00 80.88 215 LYS A C 1
ATOM 1728 O O . LYS A 1 215 ? -22.341 -2.923 6.001 1.00 80.88 215 LYS A O 1
ATOM 1733 N N . GLY A 1 216 ? -22.144 -3.562 8.164 1.00 63.50 216 GLY A N 1
ATOM 1734 C CA . GLY A 1 216 ? -23.376 -4.337 8.306 1.00 63.50 216 GLY A CA 1
ATOM 1735 C C . GLY A 1 216 ? -24.588 -3.487 8.680 1.00 63.50 216 GLY A C 1
ATOM 1736 O O . GLY A 1 216 ? -25.715 -3.905 8.426 1.00 63.50 216 GLY A O 1
ATOM 1737 N N . GLN A 1 217 ? -24.378 -2.278 9.205 1.00 50.16 217 GLN A N 1
ATOM 1738 C CA . GLN A 1 217 ? -25.417 -1.256 9.227 1.00 50.16 217 GLN A CA 1
ATOM 1739 C C . GLN A 1 217 ? -25.797 -0.894 7.777 1.00 50.16 217 GLN A C 1
ATOM 1741 O O . GLN A 1 217 ? -24.914 -0.741 6.925 1.00 50.16 217 GLN A O 1
ATOM 1746 N N . PRO A 1 218 ? -27.099 -0.806 7.442 1.00 35.94 218 PRO A N 1
ATOM 1747 C CA . PRO A 1 218 ? -27.531 -0.532 6.080 1.00 35.94 218 PRO A CA 1
ATOM 1748 C C . PRO A 1 218 ? -26.938 0.802 5.627 1.00 35.94 218 PRO A C 1
ATOM 1750 O O . PRO A 1 218 ? -27.190 1.847 6.218 1.00 35.94 218 PRO A O 1
ATOM 1753 N N . LYS A 1 219 ? -26.121 0.741 4.570 1.00 38.59 219 LYS A N 1
ATOM 1754 C CA . LYS A 1 219 ? -25.443 1.887 3.961 1.00 38.59 219 LYS A CA 1
ATOM 1755 C C . LYS A 1 219 ? -26.431 3.039 3.746 1.00 38.59 219 LYS A C 1
ATOM 1757 O O . LYS A 1 219 ? -27.210 2.994 2.790 1.00 38.59 219 LYS A O 1
ATOM 1762 N N . MET A 1 220 ? -26.325 4.116 4.524 1.00 36.88 220 MET A N 1
ATOM 1763 C CA . MET A 1 220 ? -26.719 5.425 4.011 1.00 36.88 220 MET A CA 1
ATOM 1764 C C . MET A 1 220 ? -25.721 5.743 2.898 1.00 36.88 220 MET A C 1
ATOM 1766 O O . MET A 1 220 ? -24.571 6.100 3.143 1.00 36.88 220 MET A O 1
ATOM 1770 N N . LYS A 1 221 ? -26.113 5.460 1.651 1.00 35.19 221 LYS A N 1
ATOM 1771 C CA . LYS A 1 221 ? -25.333 5.826 0.466 1.00 35.19 221 LYS A CA 1
ATOM 1772 C C . LYS A 1 221 ? -25.007 7.312 0.594 1.00 35.19 221 LYS A C 1
ATOM 1774 O O . LYS A 1 221 ? -25.937 8.105 0.727 1.00 35.19 221 LYS A O 1
ATOM 1779 N N . SER A 1 222 ? -23.729 7.679 0.523 1.00 38.81 222 SER A N 1
ATOM 1780 C CA . SER A 1 222 ? -23.330 9.071 0.337 1.00 38.81 222 SER A CA 1
ATOM 1781 C C . SER A 1 222 ? -23.999 9.565 -0.944 1.00 38.81 222 SER A C 1
ATOM 1783 O O . SER A 1 222 ? -23.646 9.184 -2.065 1.00 38.81 222 SER A O 1
ATOM 1785 N N . LYS A 1 223 ? -25.087 10.321 -0.785 1.00 42.44 223 LYS A N 1
ATOM 1786 C CA . LYS A 1 223 ? -25.793 10.904 -1.915 1.00 42.44 223 LYS A CA 1
ATOM 1787 C C . LYS A 1 223 ? -24.871 11.983 -2.473 1.00 42.44 223 LYS A C 1
ATOM 1789 O O . LYS A 1 223 ? -24.531 12.931 -1.777 1.00 42.44 223 LYS A O 1
ATOM 1794 N N . LYS A 1 224 ? -24.528 11.878 -3.760 1.00 41.00 224 LYS A N 1
ATOM 1795 C CA . LYS A 1 224 ? -24.334 13.089 -4.567 1.00 41.00 224 LYS A CA 1
ATOM 1796 C C . LYS A 1 224 ? -25.546 13.975 -4.280 1.00 41.00 224 LYS A C 1
ATOM 1798 O O . LYS A 1 224 ? -26.661 13.464 -4.402 1.00 41.00 224 LYS A O 1
ATOM 1803 N N . ASN A 1 225 ? -25.336 15.221 -3.864 1.00 39.03 225 ASN A N 1
ATOM 1804 C CA . ASN A 1 225 ? -26.414 16.166 -3.587 1.00 39.03 225 ASN A CA 1
ATOM 1805 C C . ASN A 1 225 ? -27.313 16.272 -4.827 1.00 39.03 225 ASN A C 1
ATOM 1807 O O . ASN A 1 225 ? -27.009 16.999 -5.767 1.00 39.03 225 ASN A O 1
ATOM 1811 N N . LYS A 1 226 ? -28.400 15.495 -4.859 1.00 49.47 226 LYS A N 1
ATOM 1812 C CA . LYS A 1 226 ? -29.558 15.817 -5.679 1.00 49.47 226 LYS A CA 1
ATOM 1813 C C . LYS A 1 226 ? -30.248 16.921 -4.901 1.00 49.47 226 LYS A C 1
ATOM 1815 O O . LYS A 1 226 ? -30.673 16.683 -3.771 1.00 49.47 226 LYS A O 1
ATOM 1820 N N . THR A 1 227 ? -30.219 18.117 -5.464 1.00 48.16 227 THR A N 1
ATOM 1821 C CA . THR A 1 227 ? -30.968 19.278 -4.999 1.00 48.16 227 THR A CA 1
ATOM 1822 C C . THR A 1 227 ? -32.421 18.860 -4.801 1.00 48.16 227 THR A C 1
ATOM 1824 O O . THR A 1 227 ? -32.982 18.203 -5.682 1.00 48.16 227 THR A O 1
ATOM 1827 N N . ASP A 1 228 ? -33.001 19.188 -3.646 1.00 49.44 228 ASP A N 1
ATOM 1828 C CA . ASP A 1 228 ? -34.427 18.978 -3.405 1.00 49.44 228 ASP A CA 1
ATOM 1829 C C . ASP A 1 228 ? -35.234 19.661 -4.512 1.00 49.44 228 ASP A C 1
ATOM 1831 O O . ASP A 1 228 ? -34.947 20.798 -4.899 1.00 49.44 228 ASP A O 1
ATOM 1835 N N . GLY A 1 229 ? -36.212 18.953 -5.074 1.00 57.91 229 GLY A N 1
ATOM 1836 C CA . GLY A 1 229 ? -36.999 19.494 -6.174 1.00 57.91 229 GLY A CA 1
ATOM 1837 C C . GLY A 1 229 ? -37.849 18.474 -6.920 1.00 57.91 229 GLY A C 1
ATOM 1838 O O . GLY A 1 229 ? -37.689 17.257 -6.800 1.00 57.91 229 GLY A O 1
ATOM 1839 N N . ILE A 1 230 ? -38.777 19.008 -7.713 1.00 54.81 230 ILE A N 1
ATOM 1840 C CA . ILE A 1 230 ? -39.670 18.236 -8.577 1.00 54.81 230 ILE A CA 1
ATOM 1841 C C . ILE A 1 230 ? -38.922 17.893 -9.866 1.00 54.81 230 ILE A C 1
ATOM 1843 O O . ILE A 1 230 ? -38.584 18.784 -10.648 1.00 54.81 230 ILE A O 1
ATOM 1847 N N . ILE A 1 231 ? -38.707 16.604 -10.125 1.00 57.75 231 ILE A N 1
ATOM 1848 C CA . ILE A 1 231 ? -38.151 16.128 -11.392 1.00 57.75 231 ILE A CA 1
ATOM 1849 C C . ILE A 1 231 ? -39.322 15.768 -12.307 1.00 57.75 231 ILE A C 1
ATOM 1851 O O . ILE A 1 231 ? -40.117 14.874 -12.012 1.00 57.75 231 ILE A O 1
ATOM 1855 N N . ARG A 1 232 ? -39.450 16.481 -13.430 1.00 53.66 232 ARG A N 1
ATOM 1856 C CA . ARG A 1 232 ? -40.452 16.162 -14.455 1.00 53.66 232 ARG A CA 1
ATOM 1857 C C . ARG A 1 232 ? -39.939 15.009 -15.315 1.00 53.66 232 ARG A C 1
ATOM 1859 O O . ARG A 1 232 ? -38.923 15.170 -15.987 1.00 53.66 232 ARG A O 1
ATOM 1866 N N . VAL A 1 233 ? -40.650 13.881 -15.325 1.00 56.16 233 VAL A N 1
ATOM 1867 C CA . VAL A 1 233 ? -40.318 12.726 -16.171 1.00 56.16 233 VAL A CA 1
ATOM 1868 C C . VAL A 1 233 ? -41.356 12.618 -17.295 1.00 56.16 233 VAL A C 1
ATOM 1870 O O . VAL A 1 233 ? -42.534 12.361 -17.018 1.00 56.16 233 VAL A O 1
ATOM 1873 N N . PRO A 1 234 ? -40.965 12.822 -18.569 1.00 35.72 234 PRO A N 1
ATOM 1874 C CA . PRO A 1 234 ? -41.894 12.744 -19.692 1.00 35.72 234 PRO A CA 1
ATOM 1875 C C . PRO A 1 234 ? -42.593 11.378 -19.752 1.00 35.72 234 PRO A C 1
ATOM 1877 O O . PRO A 1 234 ? -41.938 10.341 -19.760 1.00 35.72 234 PRO A O 1
ATOM 1880 N N . GLY A 1 235 ? -43.929 11.385 -19.779 1.00 54.44 235 GLY A N 1
ATOM 1881 C CA . GLY A 1 235 ? -44.769 10.184 -19.892 1.00 54.44 235 GLY A CA 1
ATOM 1882 C C . GLY A 1 235 ? -45.137 9.481 -18.577 1.00 54.44 235 GLY A C 1
ATOM 1883 O O . GLY A 1 235 ? -46.052 8.665 -18.591 1.00 54.44 235 GLY A O 1
ATOM 1884 N N . ILE A 1 236 ? -44.482 9.799 -17.451 1.00 55.22 236 ILE A N 1
ATOM 1885 C CA . ILE A 1 236 ? -44.686 9.101 -16.158 1.00 55.22 236 ILE A CA 1
ATOM 1886 C C . ILE A 1 236 ? -45.157 10.057 -15.039 1.00 55.22 236 ILE A C 1
ATOM 1888 O O . ILE A 1 236 ? -45.698 9.613 -14.029 1.00 55.22 236 ILE A O 1
ATOM 1892 N N . GLY A 1 237 ? -45.049 11.377 -15.238 1.00 64.94 237 GLY A N 1
ATOM 1893 C CA . GLY A 1 237 ? -45.546 12.399 -14.308 1.00 64.94 237 GLY A CA 1
ATOM 1894 C C . GLY A 1 237 ? -44.422 13.114 -13.553 1.00 64.94 237 GLY A C 1
ATOM 1895 O O . GLY A 1 237 ? -43.376 13.425 -14.126 1.00 64.94 237 GLY A O 1
ATOM 1896 N N . PHE A 1 238 ? -44.656 13.423 -12.276 1.00 50.00 238 PHE A N 1
ATOM 1897 C CA . PHE A 1 238 ? -43.689 14.095 -11.403 1.00 50.00 238 PHE A CA 1
ATOM 1898 C C . PHE A 1 238 ? -43.092 13.103 -10.406 1.00 50.00 238 PHE A C 1
ATOM 1900 O O . PHE A 1 238 ? -43.834 12.416 -9.705 1.00 50.00 238 PHE A O 1
ATOM 1907 N N . GLU A 1 239 ? -41.763 13.064 -10.307 1.00 51.22 239 GLU A N 1
ATOM 1908 C CA . GLU A 1 239 ? -41.075 12.439 -9.178 1.00 51.22 239 GLU A CA 1
ATOM 1909 C C . GLU A 1 239 ? -40.617 13.516 -8.196 1.00 51.22 239 GLU A C 1
ATOM 1911 O O . GLU A 1 239 ? -40.012 14.522 -8.578 1.00 51.22 239 GLU A O 1
ATOM 1916 N N . TYR A 1 240 ? -40.893 13.286 -6.914 1.00 53.91 240 TYR A N 1
ATOM 1917 C CA . TYR A 1 240 ? -40.394 14.117 -5.828 1.00 53.91 240 TYR A CA 1
ATOM 1918 C C . TYR A 1 240 ? -39.116 13.498 -5.275 1.00 53.91 240 TYR A C 1
ATOM 1920 O O . TYR A 1 240 ? -39.083 12.314 -4.933 1.00 53.91 240 TYR A O 1
ATOM 1928 N N . VAL A 1 241 ? -38.071 14.311 -5.151 1.00 55.56 241 VAL A N 1
ATOM 1929 C CA . VAL A 1 241 ? -36.887 13.969 -4.364 1.00 55.56 241 VAL A CA 1
ATOM 1930 C C . VAL A 1 241 ? -36.858 14.933 -3.189 1.00 55.56 241 VAL A C 1
ATOM 1932 O O . VAL A 1 241 ? -36.612 16.119 -3.385 1.00 55.56 241 VAL A O 1
ATOM 1935 N N . ALA A 1 242 ? -37.156 14.414 -1.999 1.00 54.00 242 ALA A N 1
ATOM 1936 C CA . ALA A 1 242 ? -37.063 15.146 -0.743 1.00 54.00 242 ALA A CA 1
ATOM 1937 C C . ALA A 1 242 ? -36.037 14.464 0.168 1.00 54.00 242 ALA A C 1
ATOM 1939 O O . ALA A 1 242 ? -36.046 13.234 0.325 1.00 54.00 242 ALA A O 1
ATOM 1940 N N . HIS A 1 243 ? -35.142 15.244 0.764 1.00 56.25 243 HIS A N 1
ATOM 1941 C CA . HIS A 1 243 ? -34.396 14.818 1.943 1.00 56.25 243 HIS A CA 1
ATOM 1942 C C . HIS A 1 243 ? -35.273 15.028 3.176 1.00 56.25 243 HIS A C 1
ATOM 1944 O O . HIS A 1 243 ? -35.691 16.139 3.476 1.00 56.25 243 HIS A O 1
ATOM 1950 N N . LEU A 1 244 ? -35.582 13.930 3.857 1.00 59.28 244 LEU A N 1
ATOM 1951 C CA . LEU A 1 244 ? -36.329 13.932 5.109 1.00 59.28 244 LEU A CA 1
ATOM 1952 C C . LEU A 1 244 ? -35.314 13.855 6.248 1.00 59.28 244 LEU A C 1
ATOM 1954 O O . LEU A 1 244 ? -34.344 13.097 6.143 1.00 59.28 244 LEU A O 1
ATOM 1958 N N . ASP A 1 245 ? -35.529 14.615 7.316 1.00 64.12 245 ASP A N 1
ATOM 1959 C CA . ASP A 1 245 ? -34.804 14.396 8.562 1.00 64.12 245 ASP A CA 1
ATOM 1960 C C . ASP A 1 245 ? -35.159 13.017 9.157 1.00 64.12 245 ASP A C 1
ATOM 1962 O O . ASP A 1 245 ? -36.129 12.358 8.760 1.00 64.12 245 ASP A O 1
ATOM 1966 N N . GLU A 1 246 ? -34.318 12.547 10.077 1.00 60.38 246 GLU A N 1
ATOM 1967 C CA . GLU A 1 246 ? -34.434 11.206 10.653 1.00 60.38 246 GLU A CA 1
ATOM 1968 C C . GLU A 1 246 ? -35.765 11.007 11.395 1.00 60.38 246 GLU A C 1
ATOM 1970 O O . GLU A 1 246 ? -36.392 9.954 11.264 1.00 60.38 246 GLU A O 1
ATOM 1975 N N . GLU A 1 247 ? -36.240 12.031 12.104 1.00 67.94 247 GLU A N 1
ATOM 1976 C CA . GLU A 1 247 ? -37.496 11.995 12.853 1.00 67.94 247 GLU A CA 1
ATOM 1977 C C . GLU A 1 247 ? -38.697 11.883 11.901 1.00 67.94 247 GLU A C 1
ATOM 1979 O O . GLU A 1 247 ? -39.532 10.980 12.035 1.00 67.94 247 GLU A O 1
ATOM 1984 N N . THR A 1 248 ? -38.723 12.708 10.854 1.00 68.81 248 THR A N 1
ATOM 1985 C CA . THR A 1 248 ? -39.752 12.688 9.809 1.00 68.81 248 THR A CA 1
ATOM 1986 C C . THR A 1 248 ? -39.769 11.364 9.043 1.00 68.81 248 THR A C 1
ATOM 1988 O O . THR A 1 248 ? -40.842 10.849 8.711 1.00 68.81 248 THR A O 1
ATOM 1991 N N . TYR A 1 249 ? -38.605 10.754 8.792 1.00 75.38 249 TYR A N 1
ATOM 1992 C CA . TYR A 1 249 ? -38.530 9.434 8.164 1.00 75.38 249 TYR A CA 1
ATOM 1993 C C . TYR A 1 249 ? -39.234 8.357 9.000 1.00 75.38 249 TYR A C 1
ATOM 1995 O O . TYR A 1 249 ? -40.033 7.585 8.460 1.00 75.38 249 TYR A O 1
ATOM 2003 N N . TYR A 1 250 ? -38.971 8.302 10.309 1.00 78.56 250 TYR A N 1
ATOM 2004 C CA . TYR A 1 250 ? -39.597 7.307 11.183 1.00 78.56 250 TYR A CA 1
ATOM 2005 C C . TYR A 1 250 ? -41.092 7.569 11.394 1.00 78.56 250 TYR A C 1
ATOM 2007 O O . TYR A 1 250 ? -41.877 6.616 11.400 1.00 78.56 250 TYR A O 1
ATOM 2015 N N . LEU A 1 251 ? -41.513 8.836 11.459 1.00 77.50 251 LEU A N 1
ATOM 2016 C CA . LEU A 1 251 ? -42.930 9.206 11.465 1.00 77.50 251 LEU A CA 1
ATOM 2017 C C . LEU A 1 251 ? -43.642 8.700 10.203 1.00 77.50 251 LEU A C 1
ATOM 2019 O O . LEU A 1 251 ? -44.651 7.999 10.302 1.00 77.50 251 LEU A O 1
ATOM 2023 N N . LEU A 1 252 ? -43.078 8.948 9.019 1.00 73.50 252 LEU A N 1
ATOM 2024 C CA . LEU A 1 252 ? -43.631 8.472 7.746 1.00 73.50 252 LEU A CA 1
ATOM 2025 C C . LEU A 1 252 ? -43.638 6.945 7.630 1.00 73.50 252 LEU A C 1
ATOM 2027 O O . LEU A 1 252 ? -44.588 6.374 7.091 1.00 73.50 252 LEU A O 1
ATOM 2031 N N . LYS A 1 253 ? -42.613 6.273 8.158 1.00 77.75 253 LYS A N 1
ATOM 2032 C CA . LYS A 1 253 ? -42.541 4.809 8.176 1.00 77.75 253 LYS A CA 1
ATOM 2033 C C . LYS A 1 253 ? -43.632 4.196 9.052 1.00 77.75 253 LYS A C 1
ATOM 2035 O O . LYS A 1 253 ? -44.337 3.295 8.604 1.00 77.75 253 LYS A O 1
ATOM 2040 N N . SER A 1 254 ? -43.813 4.721 10.265 1.00 81.38 254 SER A N 1
ATOM 2041 C CA . SER A 1 254 ? -44.875 4.267 11.173 1.00 81.38 254 SER A CA 1
ATOM 2042 C C . SER A 1 254 ? -46.265 4.515 10.579 1.00 81.38 254 SER A C 1
ATOM 2044 O O . SER A 1 254 ? -47.166 3.680 10.691 1.00 81.38 254 SER A O 1
ATOM 2046 N N . TYR A 1 255 ? -46.428 5.630 9.858 1.00 81.25 255 TYR A N 1
ATOM 2047 C CA . TYR A 1 255 ? -47.634 5.908 9.096 1.00 81.25 255 TYR A CA 1
ATOM 2048 C C . TYR A 1 255 ? -47.844 4.864 7.992 1.00 81.25 255 TYR A C 1
ATOM 2050 O O . TYR A 1 255 ? -48.912 4.260 7.956 1.00 81.25 255 TYR A O 1
ATOM 2058 N N . GLN A 1 256 ? -46.836 4.585 7.154 1.00 80.12 256 GLN A N 1
ATOM 2059 C CA . GLN A 1 256 ? -46.891 3.565 6.095 1.00 80.12 256 GLN A CA 1
ATOM 2060 C C . GLN A 1 256 ? -47.349 2.198 6.629 1.00 80.12 256 GLN A C 1
ATOM 2062 O O . GLN A 1 256 ? -48.233 1.572 6.039 1.00 80.12 256 GLN A O 1
ATOM 2067 N N . GLU A 1 257 ? -46.776 1.757 7.751 1.00 83.19 257 GLU A N 1
ATOM 2068 C CA . GLU A 1 257 ? -47.110 0.487 8.405 1.00 83.19 257 GLU A CA 1
ATOM 2069 C C . GLU A 1 257 ? -48.570 0.459 8.884 1.00 83.19 257 GLU A C 1
ATOM 2071 O O . GLU A 1 257 ? -49.259 -0.546 8.710 1.00 83.19 257 GLU A O 1
ATOM 2076 N N . ARG A 1 258 ? -49.088 1.587 9.388 1.00 83.50 258 ARG A N 1
ATOM 2077 C CA . ARG A 1 258 ? -50.483 1.722 9.835 1.00 83.50 258 ARG A CA 1
ATOM 2078 C C . ARG A 1 258 ? -51.499 1.722 8.689 1.00 83.50 258 ARG A C 1
ATOM 2080 O O . ARG A 1 258 ? -52.575 1.152 8.844 1.00 83.50 258 ARG A O 1
ATOM 2087 N N . VAL A 1 259 ? -51.198 2.365 7.555 1.00 79.56 259 VAL A N 1
ATOM 2088 C CA . VAL A 1 259 ? -52.106 2.413 6.381 1.00 79.56 259 VAL A CA 1
ATOM 2089 C C . VAL A 1 259 ? -51.922 1.243 5.406 1.00 79.56 259 VAL A C 1
ATOM 2091 O O . VAL A 1 259 ? -52.653 1.163 4.409 1.00 79.56 259 VAL A O 1
ATOM 2094 N N . GLY A 1 260 ? -50.951 0.362 5.671 1.00 79.00 260 GLY A N 1
ATOM 2095 C CA . GLY A 1 260 ? -50.700 -0.868 4.922 1.00 79.00 260 GLY A CA 1
ATOM 2096 C C . GLY A 1 260 ? -50.232 -0.651 3.481 1.00 79.00 260 GLY A C 1
ATOM 2097 O O . GLY A 1 260 ? -50.529 -1.469 2.611 1.00 79.00 260 GLY A O 1
ATOM 2098 N N . THR A 1 261 ? -49.554 0.458 3.173 1.00 75.19 261 THR A N 1
ATOM 2099 C CA . THR A 1 261 ? -49.080 0.722 1.805 1.00 75.19 261 THR A CA 1
ATOM 2100 C C . THR A 1 261 ? -47.758 0.020 1.518 1.00 75.19 261 THR A C 1
ATOM 2102 O O . THR A 1 261 ? -46.813 0.057 2.303 1.00 75.19 261 THR A O 1
ATOM 2105 N N . ALA A 1 262 ? -47.658 -0.584 0.332 1.00 69.12 262 ALA A N 1
ATOM 2106 C CA . ALA A 1 262 ? -46.473 -1.343 -0.068 1.00 69.12 262 ALA A CA 1
ATOM 2107 C C . ALA A 1 262 ? -45.216 -0.473 -0.273 1.00 69.12 262 ALA A C 1
ATOM 2109 O O . ALA A 1 262 ? -44.103 -0.991 -0.247 1.00 69.12 262 ALA A O 1
ATOM 2110 N N . THR A 1 263 ? -45.366 0.841 -0.486 1.00 73.50 263 THR A N 1
ATOM 2111 C CA . THR A 1 263 ? -44.237 1.748 -0.748 1.00 73.50 263 THR A CA 1
ATOM 2112 C C . THR A 1 263 ? -44.351 3.065 0.018 1.00 73.50 263 THR A C 1
ATOM 2114 O O . THR A 1 263 ? -45.447 3.595 0.217 1.00 73.50 263 THR A O 1
ATOM 2117 N N . PHE A 1 264 ? -43.191 3.626 0.376 1.00 64.81 264 PHE A N 1
ATOM 2118 C CA . PHE A 1 264 ? -43.053 4.944 1.010 1.00 64.81 264 PHE A CA 1
ATOM 2119 C C . PHE A 1 264 ? -43.715 6.051 0.178 1.00 64.81 264 PHE A C 1
ATOM 2121 O O . PHE A 1 264 ? -44.473 6.862 0.702 1.00 64.81 264 PHE A O 1
ATOM 2128 N N . ASN A 1 265 ? -43.515 6.028 -1.143 1.00 68.50 265 ASN A N 1
ATOM 2129 C CA . ASN A 1 265 ? -44.144 6.981 -2.063 1.00 68.50 265 ASN A CA 1
ATOM 2130 C C . ASN A 1 265 ? -45.679 6.874 -2.042 1.00 68.50 265 ASN A C 1
ATOM 2132 O O . ASN A 1 265 ? -46.368 7.884 -2.150 1.00 68.50 265 ASN A O 1
ATOM 2136 N N . GLY A 1 266 ? -46.226 5.666 -1.857 1.00 75.31 266 GLY A N 1
ATOM 2137 C CA . GLY A 1 266 ? -47.664 5.463 -1.683 1.00 75.31 266 GLY A CA 1
ATOM 2138 C C . GLY A 1 266 ? -48.204 6.050 -0.375 1.00 75.31 266 GLY A C 1
ATOM 2139 O O . GLY A 1 266 ? -49.318 6.567 -0.360 1.00 75.31 266 GLY A O 1
ATOM 2140 N N . ALA A 1 267 ? -47.421 6.005 0.708 1.00 78.75 267 ALA A N 1
ATOM 2141 C CA . ALA A 1 267 ? -47.776 6.638 1.980 1.00 78.75 267 ALA A CA 1
ATOM 2142 C C . ALA A 1 267 ? -47.755 8.172 1.881 1.00 78.75 267 ALA A C 1
ATOM 2144 O O . ALA A 1 267 ? -48.725 8.820 2.267 1.00 78.75 267 ALA A O 1
ATOM 2145 N N . ILE A 1 268 ? -46.694 8.736 1.294 1.00 76.31 268 ILE A N 1
ATOM 2146 C CA . ILE A 1 268 ? -46.543 10.185 1.083 1.00 76.31 268 ILE A CA 1
ATOM 2147 C C . ILE A 1 268 ? -47.679 10.725 0.212 1.00 76.31 268 ILE A C 1
ATOM 2149 O O . ILE A 1 268 ? -48.294 11.728 0.555 1.00 76.31 268 ILE A O 1
ATOM 2153 N N . ARG A 1 269 ? -48.015 10.034 -0.883 1.00 74.31 269 ARG A N 1
ATOM 2154 C CA . ARG A 1 269 ? -49.109 10.449 -1.766 1.00 74.31 269 ARG A CA 1
ATOM 2155 C C . ARG A 1 269 ? -50.445 10.547 -1.030 1.00 74.31 269 ARG A C 1
ATOM 2157 O O . ARG A 1 269 ? -51.142 11.533 -1.200 1.00 74.31 269 ARG A O 1
ATOM 2164 N N . ARG A 1 270 ? -50.773 9.576 -0.171 1.00 78.56 270 ARG A N 1
ATOM 2165 C CA . ARG A 1 270 ? -52.006 9.632 0.633 1.00 78.56 270 ARG A CA 1
ATOM 2166 C C . ARG A 1 270 ? -52.013 10.785 1.633 1.00 78.56 270 ARG A C 1
ATOM 2168 O O . ARG A 1 270 ? -53.076 11.344 1.862 1.00 78.56 270 ARG A O 1
ATOM 2175 N N . LEU A 1 271 ? -50.866 11.118 2.227 1.00 79.31 271 LEU A N 1
ATOM 2176 C CA . LEU A 1 271 ? -50.759 12.270 3.128 1.00 79.31 271 LEU A CA 1
ATOM 2177 C C . LEU A 1 271 ? -51.017 13.578 2.380 1.00 79.31 271 LEU A C 1
ATOM 2179 O O . LEU A 1 271 ? -51.842 14.369 2.819 1.00 79.31 271 LEU A O 1
ATOM 2183 N N . LEU A 1 272 ? -50.382 13.754 1.221 1.00 74.38 272 LEU A N 1
ATOM 2184 C CA . LEU A 1 272 ? -50.570 14.939 0.383 1.00 74.38 272 LEU A CA 1
ATOM 2185 C C . LEU A 1 272 ? -52.006 15.043 -0.157 1.00 74.38 272 LEU A C 1
ATOM 2187 O O . LEU A 1 272 ? -52.586 16.125 -0.159 1.00 74.38 272 LEU A O 1
ATOM 2191 N N . ASP A 1 273 ? -52.603 13.921 -0.570 1.00 78.06 273 ASP A N 1
ATOM 2192 C CA . ASP A 1 273 ? -53.997 13.876 -1.024 1.00 78.06 273 ASP A CA 1
ATOM 2193 C C . ASP A 1 273 ? -54.978 14.186 0.130 1.00 78.06 273 ASP A C 1
ATOM 2195 O O . ASP A 1 273 ? -56.023 14.793 -0.103 1.00 78.06 273 ASP A O 1
ATOM 2199 N N . ALA A 1 274 ? -54.654 13.795 1.371 1.00 75.00 274 ALA A N 1
ATOM 2200 C CA . ALA A 1 274 ? -55.464 14.081 2.558 1.00 75.00 274 ALA A CA 1
ATOM 2201 C C . ALA A 1 274 ? -55.379 15.555 2.995 1.00 75.00 274 ALA A C 1
ATOM 2203 O O . ALA A 1 274 ? -56.401 16.129 3.362 1.00 75.00 274 ALA A O 1
ATOM 2204 N N . GLU A 1 275 ? -54.203 16.186 2.914 1.00 65.19 275 GLU A N 1
ATOM 2205 C CA . GLU A 1 275 ? -54.052 17.629 3.162 1.00 65.19 275 GLU A CA 1
ATOM 2206 C C . GLU A 1 275 ? -54.815 18.465 2.124 1.00 65.19 275 GLU A C 1
ATOM 2208 O O . GLU A 1 275 ? -55.539 19.388 2.487 1.00 65.19 275 GLU A O 1
ATOM 2213 N N . GLN A 1 276 ? -54.771 18.085 0.841 1.00 61.91 276 GLN A N 1
ATOM 2214 C CA . GLN A 1 276 ? -55.528 18.779 -0.213 1.00 61.91 276 GLN A CA 1
ATOM 2215 C C . GLN A 1 276 ? -57.056 18.673 -0.069 1.00 61.91 276 GLN A C 1
ATOM 2217 O O . GLN A 1 276 ? -57.783 19.460 -0.677 1.00 61.91 276 GLN A O 1
ATOM 2222 N N . GLN A 1 277 ? -57.554 17.698 0.696 1.00 59.22 277 GLN A N 1
ATOM 2223 C CA . GLN A 1 277 ? -58.977 17.561 1.020 1.00 59.22 277 GLN A CA 1
ATOM 2224 C C . GLN A 1 277 ? -59.398 18.379 2.248 1.00 59.22 277 GLN A C 1
ATOM 2226 O O . GLN A 1 277 ? -60.591 18.597 2.420 1.00 59.22 277 GLN A O 1
ATOM 2231 N N . LEU A 1 278 ? -58.452 18.823 3.081 1.00 55.44 278 LEU A N 1
ATOM 2232 C CA . LEU A 1 278 ? -58.704 19.670 4.255 1.00 55.44 278 LEU A CA 1
ATOM 2233 C C . LEU A 1 278 ? -58.718 21.169 3.911 1.00 55.44 278 LEU A C 1
ATOM 2235 O O . LEU A 1 278 ? -59.367 21.941 4.610 1.00 55.44 278 LEU A O 1
ATOM 2239 N N . ASP A 1 279 ? -58.053 21.560 2.820 1.00 51.62 279 ASP A N 1
ATOM 2240 C CA . ASP A 1 279 ? -58.012 22.937 2.295 1.00 51.62 279 ASP A CA 1
ATOM 2241 C C . ASP A 1 279 ? -59.166 23.274 1.316 1.00 51.62 279 ASP A C 1
ATOM 2243 O O . ASP A 1 279 ? -59.140 24.312 0.646 1.00 51.62 279 ASP A O 1
ATOM 2247 N N . ARG A 1 280 ? -60.180 22.406 1.201 1.00 45.53 280 ARG A N 1
ATOM 2248 C CA . ARG A 1 280 ? -61.408 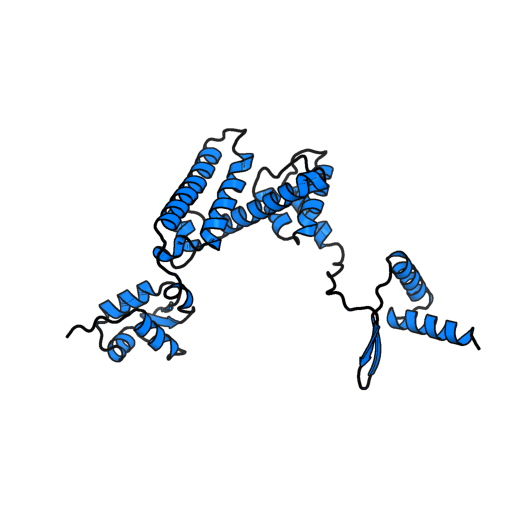22.619 0.410 1.00 45.53 280 ARG A CA 1
ATOM 2249 C C . ARG A 1 280 ? -62.642 22.627 1.296 1.00 45.53 280 ARG A C 1
ATOM 2251 O O . ARG A 1 280 ? -63.544 23.436 0.987 1.00 45.53 280 ARG A O 1
#

Secondary structure (DSSP, 8-state):
------HHHHHHHHHH-SS-EEHHHHHHHTT--HHHHHHHHHHHGGGEEE-TTSEEEE-S-GGGTSSSPPPPHHHHHHHHHHHHHHHHHHHHHHTT-TTTHHHHHHHHHHHHHHHHHTTTTTTT-SSHHHHHHHHH---HHHHHHHHHHHHHHHHHHHTHHHHT------SHHHHHHHTTS-HHHHHHHHHHHHHHTTTS---HHHHHHHHHHHHHS----------SEEEEETTTEEEEE-PPPHHHHHHHHHHHHHHT-SSHHHHHHHHHHHHHHH--

Sequence (280 aa):
MNTIISIEEVYQQLEQHSSYISVVELAMILEASVSEVRQRLNELGNCVTRNEHDEWRLVGCLVQKLELSPLSASEIEERDELENTVQEAFYIAGKALKNTVQEAFYIAGKALKVLRDKKLYRETHSSFFVYVKERFDFTRRAADYLISASTVVENLKREQIVLGINVLPTKESQCREIAKLPLEQQSQAWLISVERANGKVPPAKIVKQVVIEIKGQPKMKSKKNKTDGIIRVPGIGFEYVAHLDEETYYLLKSYQERVGTATFNGAIRRLLDAEQQLDR